Protein AF-C5M1C7-F1 (afdb_monomer)

pLDDT: mean 76.75, std 19.22, range [26.89, 95.06]

Organism: Perkinsus marinus (strain ATCC 50983 / TXsc) (NCBI:txid423536)

Mean predicted aligned error: 10.49 Å

Structure (mmCIF, N/CA/C/O backbone):
data_AF-C5M1C7-F1
#
_entry.id   AF-C5M1C7-F1
#
loop_
_atom_site.group_PDB
_atom_site.id
_atom_site.type_symbol
_atom_site.label_atom_id
_atom_site.label_alt_id
_atom_site.label_comp_id
_atom_site.label_asym_id
_atom_site.label_entity_id
_atom_site.label_seq_id
_atom_site.pdbx_PDB_ins_code
_atom_site.Cartn_x
_atom_site.Cartn_y
_atom_site.Cartn_z
_atom_site.occupancy
_atom_site.B_iso_or_equiv
_atom_site.auth_seq_id
_atom_site.auth_comp_id
_atom_site.auth_asym_id
_atom_site.auth_atom_id
_atom_site.pdbx_PDB_model_num
ATOM 1 N N . MET A 1 1 ? -14.582 4.469 24.680 1.00 71.12 1 MET A N 1
ATOM 2 C CA . MET A 1 1 ? -13.292 4.039 24.080 1.00 71.12 1 MET A CA 1
ATOM 3 C C . MET A 1 1 ? -13.308 4.209 22.564 1.00 71.12 1 MET A C 1
ATOM 5 O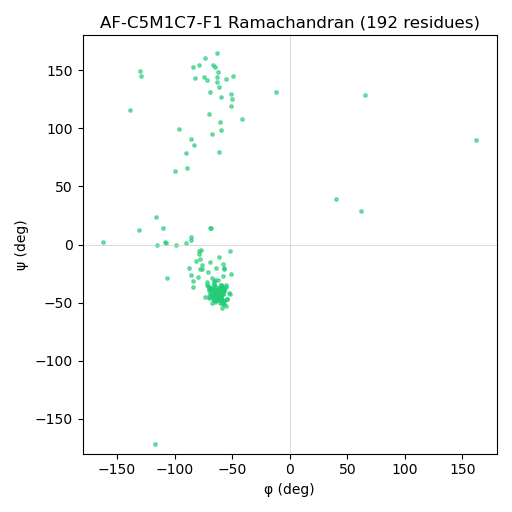 O . MET A 1 1 ? -12.447 4.920 22.057 1.00 71.12 1 MET A O 1
ATOM 9 N N . ALA A 1 2 ? -14.318 3.668 21.869 1.00 75.56 2 ALA A N 1
ATOM 10 C CA . ALA A 1 2 ? -14.505 3.848 20.424 1.00 75.56 2 ALA A CA 1
ATOM 11 C C . ALA A 1 2 ? -14.547 5.310 19.967 1.00 75.56 2 ALA A C 1
ATOM 13 O O . ALA A 1 2 ? -13.825 5.668 19.051 1.00 75.56 2 ALA A O 1
ATOM 14 N N . GLU A 1 3 ? -15.301 6.181 20.642 1.00 82.75 3 GLU A N 1
ATOM 15 C CA . GLU A 1 3 ? -15.385 7.606 20.273 1.00 82.75 3 GLU A CA 1
ATOM 16 C C . GLU A 1 3 ? -14.027 8.317 20.309 1.00 82.75 3 GLU A C 1
ATOM 18 O O . GLU A 1 3 ? -13.679 9.077 19.404 1.00 82.75 3 GLU A O 1
ATOM 23 N N . ARG A 1 4 ? -13.217 8.032 21.337 1.00 86.06 4 ARG A N 1
ATOM 24 C CA . ARG A 1 4 ? -11.858 8.574 21.458 1.00 86.06 4 ARG A CA 1
ATOM 25 C C . ARG A 1 4 ? -10.977 8.082 20.313 1.00 86.06 4 ARG A C 1
ATOM 27 O O . ARG A 1 4 ? -10.188 8.860 19.785 1.00 86.06 4 ARG A O 1
ATOM 34 N N . TYR A 1 5 ? -11.100 6.813 19.936 1.00 87.00 5 TYR A N 1
ATOM 35 C CA . TYR A 1 5 ? -10.338 6.252 18.828 1.00 87.00 5 TYR A CA 1
ATOM 36 C C . TYR A 1 5 ? -10.800 6.806 17.475 1.00 87.00 5 TYR A C 1
ATOM 38 O O . TYR A 1 5 ? -9.968 7.256 16.700 1.00 87.00 5 TYR A O 1
ATOM 46 N N . ALA A 1 6 ? -12.110 6.892 17.237 1.00 87.06 6 ALA A N 1
ATOM 47 C CA . ALA A 1 6 ? -12.691 7.497 16.041 1.00 87.06 6 ALA A CA 1
ATOM 48 C C . ALA A 1 6 ? -12.281 8.972 15.882 1.00 87.06 6 ALA A C 1
ATOM 50 O O . ALA A 1 6 ? -11.971 9.419 14.780 1.00 87.06 6 ALA A O 1
ATOM 51 N N . SER A 1 7 ? -12.219 9.727 16.984 1.00 89.00 7 SER A N 1
ATOM 52 C CA . SER A 1 7 ? -11.709 11.103 16.985 1.00 89.00 7 SER A CA 1
ATOM 53 C C . SER A 1 7 ? -10.226 11.166 16.601 1.00 89.00 7 SER A C 1
ATOM 55 O O . SER A 1 7 ? -9.848 11.938 15.718 1.00 89.00 7 SER A O 1
ATOM 57 N N . ARG A 1 8 ? -9.384 10.298 17.187 1.00 93.06 8 ARG A N 1
ATOM 58 C CA . ARG A 1 8 ? -7.963 10.204 16.810 1.00 93.06 8 ARG A CA 1
ATOM 59 C C . ARG A 1 8 ? -7.792 9.792 15.348 1.00 93.06 8 ARG A C 1
ATOM 61 O O . ARG A 1 8 ? -6.971 10.390 14.669 1.00 93.06 8 ARG A O 1
ATOM 68 N N . TRP A 1 9 ? -8.567 8.824 14.864 1.00 91.44 9 TRP A N 1
ATOM 69 C CA . TRP A 1 9 ? -8.537 8.369 13.474 1.00 91.44 9 TRP A CA 1
ATOM 70 C C . TRP A 1 9 ? -8.849 9.515 12.511 1.00 91.44 9 TRP A C 1
ATOM 72 O O . TRP A 1 9 ? -8.084 9.785 11.592 1.00 91.44 9 TRP A O 1
ATOM 82 N N . LYS A 1 10 ? -9.916 10.279 12.767 1.00 89.38 10 LYS A N 1
ATOM 83 C CA . LYS A 1 10 ? -10.264 11.444 11.940 1.00 89.38 10 LYS A CA 1
ATOM 84 C C . LYS A 1 10 ? -9.150 12.492 11.888 1.00 89.38 10 LYS A C 1
ATOM 86 O O . LYS A 1 10 ? -8.965 13.108 10.844 1.00 89.38 10 LYS A O 1
ATOM 91 N N . ALA A 1 11 ? -8.428 12.686 12.992 1.00 90.44 11 ALA A N 1
ATOM 92 C CA . ALA A 1 11 ? -7.367 13.684 13.098 1.00 90.44 11 ALA A CA 1
ATOM 93 C C . ALA A 1 11 ? -6.002 13.215 12.564 1.00 90.44 11 ALA A C 1
ATOM 95 O O . ALA A 1 11 ? -5.218 14.040 12.109 1.00 90.44 11 ALA A O 1
ATOM 96 N N . LEU A 1 12 ? -5.698 11.919 12.668 1.00 92.06 12 LEU A N 1
ATOM 97 C CA . LEU A 1 12 ? -4.344 11.371 12.511 1.00 92.06 12 LEU A CA 1
ATOM 98 C C . LEU A 1 12 ? -4.277 10.176 11.554 1.00 92.06 12 LEU A C 1
ATOM 100 O O . LEU A 1 12 ? -3.269 9.465 11.546 1.00 92.06 12 LEU A O 1
ATOM 104 N N . LYS A 1 13 ? -5.336 9.912 10.779 1.00 91.50 13 LYS A N 1
ATOM 105 C CA . LYS A 1 13 ? -5.275 8.903 9.720 1.00 91.50 13 LYS A CA 1
ATOM 106 C C . LYS A 1 13 ? -4.108 9.220 8.775 1.00 91.50 13 LYS A C 1
ATOM 108 O O . LYS A 1 13 ? -3.883 10.398 8.483 1.00 91.50 13 LYS A O 1
ATOM 113 N N . PRO A 1 14 ? -3.395 8.205 8.271 1.00 91.75 14 PRO A N 1
ATOM 114 C CA . PRO A 1 14 ? -2.309 8.428 7.329 1.00 91.75 14 PRO A CA 1
ATOM 115 C C . PRO A 1 14 ? -2.821 9.138 6.073 1.00 91.75 14 PRO A C 1
ATOM 117 O O . PRO A 1 14 ? -3.789 8.694 5.449 1.00 91.75 14 PRO A O 1
ATOM 120 N N . MET A 1 15 ? -2.181 10.250 5.713 1.00 91.06 15 MET A N 1
ATOM 121 C CA . MET A 1 15 ? -2.474 11.008 4.499 1.00 91.06 15 MET A CA 1
ATOM 122 C C . MET A 1 15 ? -1.183 11.257 3.730 1.00 91.06 15 MET A C 1
ATOM 124 O O . MET A 1 15 ? -0.127 11.457 4.325 1.00 91.06 15 MET A O 1
ATOM 128 N N . VAL A 1 16 ? -1.300 11.243 2.409 1.00 92.94 16 VAL A N 1
ATOM 129 C CA . VAL A 1 16 ? -0.218 11.528 1.463 1.00 92.94 16 VAL A CA 1
ATOM 130 C C . VAL A 1 16 ? -0.724 12.548 0.451 1.00 92.94 16 VAL A C 1
ATOM 132 O O . VAL A 1 16 ? -1.926 12.610 0.175 1.00 92.94 16 VAL A O 1
ATOM 135 N N . ALA A 1 17 ? 0.169 13.376 -0.065 1.00 92.56 17 ALA A N 1
ATOM 136 C CA . ALA A 1 17 ? -0.119 14.251 -1.182 1.00 92.56 17 ALA A CA 1
ATOM 137 C C . ALA A 1 17 ? -0.055 13.454 -2.492 1.00 92.56 17 ALA A C 1
ATOM 139 O O . ALA A 1 17 ? 0.625 12.434 -2.601 1.00 92.56 17 ALA A O 1
ATOM 140 N N . VAL A 1 18 ? -0.776 13.920 -3.508 1.00 89.50 18 VAL A N 1
ATOM 141 C CA . VAL A 1 18 ? -0.764 13.297 -4.843 1.00 89.50 18 VAL A CA 1
ATOM 142 C C . VAL A 1 18 ? 0.585 13.549 -5.534 1.00 89.50 18 VAL A C 1
ATOM 144 O O . VAL A 1 18 ? 1.029 12.809 -6.407 1.00 89.50 18 VAL A O 1
ATOM 147 N N . GLU A 1 19 ? 1.264 14.606 -5.118 1.00 88.56 19 GLU A N 1
ATOM 148 C CA . GLU A 1 19 ? 2.552 15.075 -5.596 1.00 88.56 19 GLU A CA 1
ATOM 149 C C . GLU A 1 19 ? 3.726 14.316 -4.973 1.00 88.56 19 GLU A C 1
ATOM 151 O O . GLU A 1 19 ? 4.833 14.414 -5.495 1.00 88.56 19 GLU A O 1
ATOM 156 N N . ASP A 1 20 ? 3.487 13.558 -3.900 1.00 89.06 20 ASP A N 1
ATOM 157 C CA . ASP A 1 20 ? 4.525 12.810 -3.201 1.00 89.06 20 ASP A CA 1
ATOM 158 C C . ASP A 1 20 ? 5.162 11.747 -4.104 1.00 89.06 20 ASP A C 1
ATOM 160 O O . ASP A 1 20 ? 4.505 11.149 -4.959 1.00 89.06 20 ASP A O 1
ATOM 164 N N . SER A 1 21 ? 6.447 11.460 -3.882 1.00 87.69 21 SER A N 1
ATOM 165 C CA . SER A 1 21 ? 7.056 10.266 -4.467 1.00 87.69 21 SER A CA 1
ATOM 166 C C . SER A 1 21 ? 6.456 9.026 -3.791 1.00 87.69 21 SER A C 1
ATOM 168 O O . SER A 1 21 ? 6.474 8.949 -2.559 1.00 87.69 21 SER A O 1
ATOM 170 N N . PRO A 1 22 ? 6.004 8.003 -4.544 1.00 86.19 22 PRO A N 1
ATOM 171 C CA . PRO A 1 22 ? 5.529 6.740 -3.973 1.00 86.19 22 PRO A CA 1
ATOM 172 C C . PRO A 1 22 ? 6.562 6.035 -3.084 1.00 86.19 22 PRO A C 1
ATOM 174 O O . PRO A 1 22 ? 6.202 5.172 -2.286 1.00 86.19 22 PRO A O 1
ATOM 177 N N . PHE A 1 23 ? 7.841 6.381 -3.240 1.00 86.19 23 PHE A N 1
ATOM 178 C CA . PHE A 1 23 ? 8.968 5.831 -2.493 1.00 86.19 23 PHE A CA 1
ATOM 179 C C . PHE A 1 23 ? 9.563 6.825 -1.492 1.00 86.19 23 PHE A C 1
ATOM 181 O O . PHE A 1 23 ? 10.523 6.486 -0.806 1.00 86.19 23 PHE A O 1
ATOM 188 N N . GLY A 1 24 ? 8.985 8.024 -1.386 1.00 87.50 24 GLY A N 1
ATOM 189 C CA . GLY A 1 24 ? 9.420 9.056 -0.456 1.00 87.50 24 GLY A CA 1
ATOM 190 C C . GLY A 1 24 ? 9.241 8.649 1.006 1.00 87.50 24 GLY A C 1
ATOM 191 O O . GLY A 1 24 ? 8.351 7.870 1.366 1.00 87.50 24 GLY A O 1
ATOM 192 N N . GLU A 1 25 ? 10.081 9.216 1.873 1.00 89.19 25 GLU A N 1
ATOM 193 C CA . GLU A 1 25 ? 10.085 8.929 3.314 1.00 89.19 25 GLU A CA 1
ATOM 194 C C . GLU A 1 25 ? 8.719 9.167 3.971 1.00 89.19 25 GLU A C 1
ATOM 196 O O . GLU A 1 25 ? 8.306 8.413 4.850 1.00 89.19 25 GLU A O 1
ATOM 201 N N . ASN A 1 26 ? 7.988 10.188 3.526 1.00 91.19 26 ASN A N 1
ATOM 202 C CA . ASN A 1 26 ? 6.646 10.515 3.996 1.00 91.19 26 ASN A CA 1
ATOM 203 C C . ASN A 1 26 ? 5.618 9.425 3.670 1.00 91.19 26 ASN A C 1
ATOM 205 O O . ASN A 1 26 ? 4.812 9.073 4.532 1.00 91.19 26 ASN A O 1
ATOM 209 N N . VAL A 1 27 ? 5.666 8.855 2.465 1.00 91.94 27 VAL A N 1
ATOM 210 C CA . VAL A 1 27 ? 4.769 7.766 2.061 1.00 91.94 27 VAL A CA 1
ATOM 211 C C . VAL A 1 27 ? 5.097 6.488 2.830 1.00 91.94 27 VAL A C 1
ATOM 213 O O . VAL A 1 27 ? 4.192 5.829 3.338 1.00 91.94 27 VAL A O 1
ATOM 216 N N . VAL A 1 28 ? 6.386 6.177 3.001 1.00 91.19 28 VAL A N 1
ATOM 217 C CA . VAL A 1 28 ? 6.839 5.029 3.806 1.00 91.19 28 VAL A CA 1
ATOM 218 C C . VAL A 1 28 ? 6.438 5.186 5.278 1.00 91.19 28 VAL A C 1
ATOM 220 O O . VAL A 1 28 ? 5.982 4.230 5.908 1.00 91.19 28 VAL A O 1
ATOM 223 N N . ALA A 1 29 ? 6.566 6.392 5.836 1.00 93.88 29 ALA 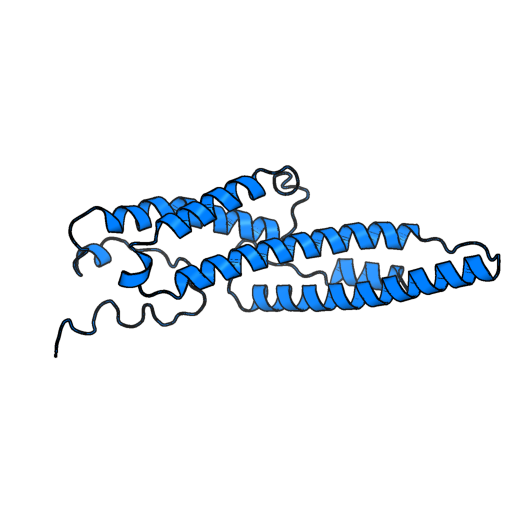A N 1
ATOM 224 C CA . ALA A 1 29 ? 6.136 6.684 7.200 1.00 93.88 29 ALA A CA 1
ATOM 225 C C . ALA A 1 29 ? 4.615 6.538 7.363 1.00 93.88 29 ALA A C 1
ATOM 227 O O . ALA A 1 29 ? 4.162 5.950 8.345 1.00 93.88 29 ALA A O 1
ATOM 228 N N . ALA A 1 30 ? 3.834 7.019 6.394 1.00 95.06 30 ALA A N 1
ATOM 229 C CA . ALA A 1 30 ? 2.381 6.884 6.384 1.00 95.06 30 ALA A CA 1
ATOM 230 C C . ALA A 1 30 ? 1.931 5.415 6.255 1.00 95.06 30 ALA A C 1
ATOM 232 O O . ALA A 1 30 ? 1.011 4.998 6.960 1.00 95.06 30 ALA A O 1
ATOM 233 N N . GLU A 1 31 ? 2.613 4.604 5.440 1.00 93.44 31 GLU A N 1
ATOM 234 C CA . GLU A 1 31 ? 2.363 3.160 5.336 1.00 93.44 31 GLU A CA 1
ATOM 235 C C . GLU A 1 31 ? 2.621 2.453 6.673 1.00 93.44 31 GLU A C 1
ATOM 237 O O . GLU A 1 31 ? 1.783 1.687 7.155 1.00 93.44 31 GLU A O 1
ATOM 242 N N . LYS A 1 32 ? 3.747 2.764 7.329 1.00 93.75 32 LYS A N 1
ATOM 243 C CA . LYS A 1 32 ? 4.056 2.227 8.660 1.00 93.75 32 LYS A CA 1
ATOM 244 C C . LYS A 1 32 ? 2.992 2.626 9.685 1.00 93.75 32 LYS A C 1
ATOM 246 O O . LYS A 1 32 ? 2.518 1.778 10.439 1.00 93.75 32 LYS A O 1
ATOM 251 N N . GLN A 1 33 ? 2.597 3.898 9.690 1.00 94.12 33 GLN A N 1
ATOM 252 C CA . GLN A 1 33 ? 1.548 4.402 10.571 1.00 94.12 33 GLN A CA 1
ATOM 253 C C . GLN A 1 33 ? 0.217 3.676 10.322 1.00 94.12 33 GLN A C 1
ATOM 255 O O . GLN A 1 33 ? -0.510 3.383 11.268 1.00 94.12 33 GLN A O 1
ATOM 260 N N . MET A 1 34 ? -0.104 3.342 9.068 1.00 94.38 34 MET A N 1
ATOM 261 C CA . MET A 1 34 ? -1.299 2.560 8.746 1.00 94.38 34 MET A CA 1
ATOM 262 C C . MET A 1 34 ? -1.260 1.160 9.374 1.00 94.38 34 MET A C 1
ATOM 264 O O . MET A 1 34 ? -2.275 0.705 9.901 1.00 94.38 34 MET A O 1
ATOM 268 N N . GLY A 1 35 ? -0.097 0.504 9.377 1.00 91.62 35 GLY A N 1
ATOM 269 C CA . GLY A 1 35 ? 0.088 -0.779 10.060 1.00 91.62 35 GLY A CA 1
ATOM 270 C C . GLY A 1 35 ? -0.129 -0.685 11.575 1.00 91.62 35 GLY A C 1
ATOM 271 O O . GLY A 1 35 ? -0.762 -1.555 12.169 1.00 91.62 35 GLY A O 1
ATOM 272 N N . GLU A 1 36 ? 0.325 0.402 12.205 1.00 93.00 36 GLU A N 1
ATOM 273 C CA . GLU A 1 36 ? 0.062 0.676 13.627 1.00 93.00 36 GLU A CA 1
ATOM 274 C C . GLU A 1 36 ? -1.444 0.854 13.892 1.00 93.00 36 GLU A C 1
ATOM 276 O O . GLU A 1 36 ? -1.991 0.227 14.798 1.00 93.00 36 GLU A O 1
ATOM 281 N N . TRP A 1 37 ? -2.147 1.617 13.047 1.00 92.56 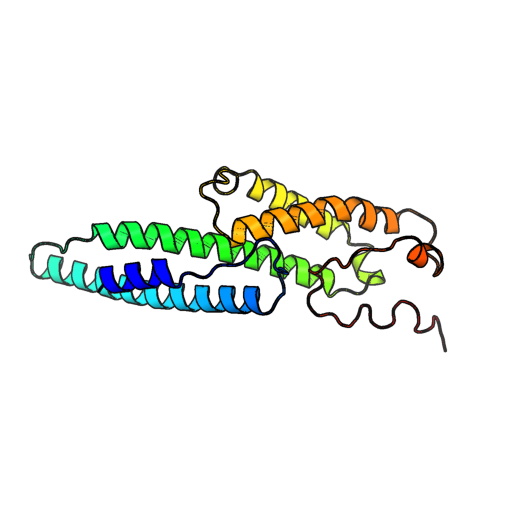37 TRP A N 1
ATOM 282 C CA . TRP A 1 37 ? -3.604 1.775 13.128 1.00 92.56 37 TRP A CA 1
ATOM 283 C C . TRP A 1 37 ? -4.358 0.449 12.983 1.00 92.56 37 TRP A C 1
ATOM 285 O O . TRP A 1 37 ? -5.318 0.205 13.713 1.00 92.56 37 TRP A O 1
ATOM 295 N N . GLN A 1 38 ? -3.930 -0.419 12.066 1.00 90.50 38 GLN A N 1
ATOM 296 C CA . GLN A 1 38 ? -4.537 -1.735 11.873 1.00 90.50 38 GLN A CA 1
ATOM 297 C C . GLN A 1 38 ? -4.391 -2.618 13.121 1.00 90.50 38 GLN A C 1
ATOM 299 O O . GLN A 1 38 ? -5.362 -3.259 13.528 1.00 90.50 38 GLN A O 1
ATOM 304 N N . ASN A 1 39 ? -3.212 -2.614 13.748 1.00 91.31 39 ASN A N 1
ATOM 305 C CA . ASN A 1 39 ? -2.954 -3.366 14.977 1.00 91.31 39 ASN A CA 1
ATOM 306 C C . ASN A 1 39 ? -3.793 -2.838 16.147 1.00 91.31 39 ASN A C 1
ATOM 308 O O . ASN A 1 39 ? -4.509 -3.613 16.782 1.00 91.31 39 ASN A O 1
ATOM 312 N N . ASP A 1 40 ? -3.789 -1.520 16.372 1.00 89.88 40 ASP A N 1
ATOM 313 C CA . ASP A 1 40 ? -4.595 -0.890 17.422 1.00 89.88 40 ASP A CA 1
ATOM 314 C C . ASP A 1 40 ? -6.093 -1.215 17.253 1.00 89.88 40 ASP A C 1
ATOM 316 O O . ASP A 1 40 ? -6.813 -1.460 18.225 1.00 89.88 40 ASP A O 1
ATOM 320 N N . PHE A 1 41 ? -6.591 -1.215 16.011 1.00 88.19 41 PHE A N 1
ATOM 321 C CA . PHE A 1 41 ? -7.995 -1.514 15.744 1.00 88.19 41 PHE A CA 1
ATOM 322 C C . PHE A 1 41 ? -8.330 -2.990 15.991 1.00 88.19 41 PHE A C 1
ATOM 324 O O . PHE A 1 41 ? -9.406 -3.295 16.509 1.00 88.19 41 PHE A O 1
ATOM 331 N N . ALA A 1 42 ? -7.412 -3.907 15.675 1.00 89.25 42 ALA A N 1
ATOM 332 C CA . ALA A 1 42 ? -7.578 -5.331 15.954 1.00 89.25 42 ALA A CA 1
ATOM 333 C C . ALA A 1 42 ? -7.694 -5.615 17.463 1.00 89.25 42 ALA A C 1
ATOM 335 O O . ALA A 1 42 ? -8.514 -6.442 17.876 1.00 89.25 42 ALA A O 1
ATOM 336 N N . GLU A 1 43 ? -6.947 -4.891 18.301 1.00 89.38 43 GLU A N 1
ATOM 337 C CA . GLU A 1 43 ? -7.074 -4.974 19.761 1.00 89.38 43 GLU A CA 1
ATOM 338 C C . GLU A 1 43 ? -8.442 -4.473 20.245 1.00 89.38 43 GLU A C 1
ATOM 340 O O . GLU A 1 43 ? -9.117 -5.148 21.027 1.00 89.38 43 GLU A O 1
ATOM 345 N N . ILE A 1 44 ? -8.897 -3.320 19.736 1.00 86.31 44 ILE A N 1
ATOM 346 C CA . ILE A 1 44 ? -10.215 -2.755 20.070 1.00 86.31 44 ILE A CA 1
ATOM 347 C C . ILE A 1 44 ? -11.339 -3.710 19.665 1.00 86.31 44 ILE A C 1
ATOM 349 O O . ILE A 1 44 ? -12.302 -3.875 20.416 1.00 86.31 44 ILE A O 1
ATOM 353 N N . ARG A 1 45 ? -11.211 -4.350 18.501 1.00 85.44 45 ARG A N 1
ATOM 354 C CA . ARG A 1 45 ? -12.161 -5.353 18.020 1.00 85.44 45 ARG A CA 1
ATOM 355 C C . ARG A 1 45 ? -12.190 -6.573 18.930 1.00 85.44 45 ARG A C 1
ATOM 357 O O . ARG A 1 45 ? -13.263 -6.971 19.361 1.00 85.44 45 ARG A O 1
ATOM 364 N N . THR A 1 46 ? -11.025 -7.109 19.286 1.00 88.56 46 THR A N 1
ATOM 365 C CA . THR A 1 46 ? -10.918 -8.265 20.191 1.00 88.56 46 THR A CA 1
ATOM 366 C C . THR A 1 46 ? -11.578 -7.970 21.540 1.00 88.56 46 THR A C 1
ATOM 368 O O . THR A 1 46 ? -12.324 -8.793 22.071 1.00 88.56 46 THR A O 1
ATOM 371 N N . PHE A 1 47 ? -11.364 -6.765 22.077 1.00 85.75 47 PHE A N 1
ATOM 372 C CA . PHE A 1 47 ? -12.027 -6.313 23.299 1.00 85.75 47 PHE A CA 1
ATOM 373 C C . PHE A 1 47 ? -13.549 -6.195 23.130 1.00 85.75 47 PHE A C 1
ATOM 375 O O . PHE A 1 47 ? -14.295 -6.647 23.996 1.00 85.75 47 PHE A O 1
ATOM 382 N N . ALA A 1 48 ? -14.019 -5.617 22.021 1.00 84.06 48 ALA A N 1
ATOM 383 C CA . ALA A 1 48 ? -15.446 -5.485 21.733 1.00 84.06 48 ALA A CA 1
ATOM 384 C C . ALA A 1 48 ? -16.136 -6.849 21.566 1.00 84.06 48 ALA A C 1
ATOM 386 O O . ALA A 1 48 ? -17.240 -7.036 22.073 1.00 84.06 48 ALA A O 1
ATOM 387 N N . ASP A 1 49 ? -15.479 -7.805 20.909 1.00 86.75 49 ASP A N 1
ATOM 388 C CA . ASP A 1 49 ? -15.988 -9.166 20.725 1.00 86.75 49 ASP A CA 1
ATOM 389 C C . ASP A 1 49 ? -16.034 -9.927 22.056 1.00 86.75 49 ASP A C 1
ATOM 391 O O . ASP A 1 49 ? -17.029 -10.585 22.349 1.00 86.75 49 ASP A O 1
ATOM 395 N N . THR A 1 50 ? -15.014 -9.768 22.906 1.00 88.12 50 THR A N 1
ATOM 396 C CA . THR A 1 50 ? -15.010 -10.340 24.265 1.00 88.12 50 THR A CA 1
ATOM 397 C C . THR A 1 50 ? -16.158 -9.775 25.101 1.00 88.12 50 THR A C 1
ATOM 399 O O . THR A 1 50 ? -16.926 -10.533 25.680 1.00 88.12 50 THR A O 1
ATOM 402 N N . LEU A 1 51 ? -16.338 -8.450 25.095 1.00 85.38 51 LEU A N 1
ATOM 403 C CA . LEU A 1 51 ? -17.430 -7.798 25.819 1.00 85.38 51 LEU A CA 1
ATOM 404 C C . LEU A 1 51 ? -18.807 -8.261 25.322 1.00 85.38 51 LEU A C 1
ATOM 406 O O . LEU A 1 51 ? -19.725 -8.425 26.121 1.00 85.38 51 LEU A O 1
ATOM 410 N N . ARG A 1 52 ? -18.957 -8.473 24.007 1.00 85.31 52 ARG A N 1
ATOM 411 C CA . ARG A 1 52 ? -20.196 -8.993 23.420 1.00 85.31 52 ARG A CA 1
ATOM 412 C C . ARG A 1 52 ? -20.488 -10.403 23.930 1.00 85.31 52 ARG A C 1
ATOM 414 O O . ARG A 1 52 ? -21.600 -10.647 24.386 1.00 85.31 52 ARG A O 1
ATOM 421 N N . ASN A 1 53 ? -19.485 -11.280 23.906 1.00 87.88 53 ASN A N 1
ATOM 422 C CA . ASN A 1 53 ? -19.610 -12.650 24.397 1.00 87.88 53 ASN A CA 1
ATOM 423 C C . ASN A 1 53 ? -19.958 -12.679 25.891 1.00 87.88 53 ASN A C 1
ATOM 425 O O . ASN A 1 53 ? -20.889 -13.378 26.277 1.00 87.88 53 ASN A O 1
ATOM 429 N N . ASP A 1 54 ? -19.294 -11.864 26.716 1.00 89.50 54 ASP A N 1
ATOM 430 C CA . ASP A 1 54 ? -19.598 -11.764 28.147 1.00 89.50 54 ASP A CA 1
ATOM 431 C C . ASP A 1 54 ? -21.052 -11.305 28.365 1.00 89.50 54 ASP A C 1
ATOM 433 O O . ASP A 1 54 ? -21.797 -11.897 29.146 1.00 89.50 54 ASP A O 1
ATOM 437 N N . CYS A 1 55 ? -21.505 -10.270 27.647 1.00 88.19 55 CYS A N 1
ATOM 438 C CA . CYS A 1 55 ? -22.891 -9.813 27.740 1.00 88.19 55 CYS A CA 1
ATOM 439 C C . CYS A 1 55 ? -23.892 -10.917 27.365 1.00 88.19 55 CYS A C 1
ATOM 441 O O . CYS A 1 55 ? -24.905 -11.063 28.048 1.00 88.19 55 CYS A O 1
ATOM 443 N N . GLU A 1 56 ? -23.607 -11.706 26.327 1.00 89.31 56 GLU A N 1
ATOM 444 C CA . GLU A 1 56 ? -24.437 -12.845 25.925 1.00 89.31 56 GLU A CA 1
ATOM 445 C C . GLU A 1 56 ? -24.446 -13.959 26.985 1.00 89.31 56 GLU A C 1
ATOM 447 O O . GLU A 1 56 ? -25.521 -14.449 27.337 1.00 89.31 56 GLU A O 1
ATOM 452 N N . GLU A 1 57 ? -23.289 -14.312 27.554 1.00 92.50 57 GLU A N 1
ATOM 453 C CA . GLU A 1 57 ? -23.168 -15.331 28.607 1.00 92.50 57 GLU A CA 1
ATOM 454 C C . GLU A 1 57 ? -23.923 -14.949 29.888 1.00 92.50 57 GLU A C 1
ATOM 456 O O . GLU A 1 57 ? -24.565 -15.795 30.517 1.00 92.50 57 GLU A O 1
ATOM 461 N N . PHE A 1 58 ? -23.889 -13.669 30.265 1.00 92.69 58 PHE A N 1
ATOM 462 C CA . PHE A 1 58 ? -24.556 -13.160 31.465 1.00 92.69 58 PHE A CA 1
ATOM 463 C C . PHE A 1 58 ? -25.998 -12.683 31.220 1.00 92.69 58 PHE A C 1
ATOM 465 O O . PHE A 1 58 ? -26.653 -12.221 32.158 1.00 92.69 58 PHE A O 1
ATOM 472 N N . GLY A 1 59 ? -26.514 -12.788 29.987 1.00 89.44 59 GLY A N 1
ATOM 473 C CA . GLY A 1 59 ? -27.857 -12.321 29.622 1.00 89.44 59 GLY A CA 1
ATOM 474 C C . GLY A 1 59 ? -28.050 -10.809 29.799 1.00 89.44 59 GLY A C 1
ATOM 475 O O . GLY A 1 59 ? -29.155 -10.348 30.095 1.00 89.44 59 GLY A O 1
ATOM 476 N N . LEU A 1 60 ? -26.969 -10.040 29.672 1.00 88.69 60 LEU A N 1
ATOM 477 C CA . LEU A 1 60 ? -26.957 -8.585 29.772 1.00 88.69 60 LEU A CA 1
ATOM 478 C C . LEU A 1 60 ? -27.331 -7.948 28.424 1.00 88.69 60 LEU A C 1
ATOM 480 O O . LEU A 1 60 ? -27.082 -8.529 27.367 1.00 88.69 60 LEU A O 1
ATOM 484 N N . PRO A 1 61 ? -27.912 -6.734 28.425 1.00 81.94 61 PRO A N 1
ATOM 485 C CA . PRO A 1 61 ? -28.165 -6.007 27.188 1.00 81.94 61 PRO A CA 1
ATOM 486 C C . PRO A 1 61 ? -26.852 -5.716 26.451 1.00 81.94 61 PRO A C 1
ATOM 488 O O . PRO A 1 61 ? -25.874 -5.276 27.059 1.00 81.94 61 PRO A O 1
ATOM 491 N N . LEU A 1 62 ? -26.853 -5.942 25.135 1.00 79.56 62 LEU A N 1
ATOM 492 C CA . LEU A 1 62 ? -25.698 -5.685 24.281 1.00 79.56 62 LEU A CA 1
ATOM 493 C C . LEU A 1 62 ? -25.346 -4.188 24.262 1.00 79.56 62 LEU A C 1
ATOM 495 O O . LEU A 1 62 ? -26.250 -3.349 24.187 1.00 79.56 62 LEU A O 1
ATOM 499 N N . PRO A 1 63 ? -24.049 -3.835 24.297 1.00 75.25 63 PRO A N 1
ATOM 500 C CA . PRO A 1 63 ?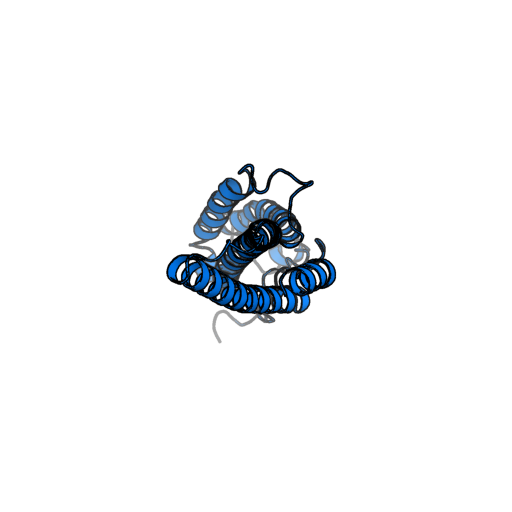 -23.621 -2.450 24.164 1.00 75.25 63 PRO A CA 1
ATOM 501 C C . PRO A 1 63 ? -23.929 -1.902 22.762 1.00 75.25 63 PRO A C 1
ATOM 503 O O . PRO A 1 63 ? -23.998 -2.640 21.779 1.00 75.25 63 PRO A O 1
ATOM 506 N N . GLU A 1 64 ? -24.085 -0.583 22.663 1.00 70.31 64 GLU A N 1
ATOM 507 C CA . GLU A 1 64 ? -24.316 0.115 21.397 1.00 70.31 64 GLU A CA 1
ATOM 508 C C . GLU A 1 64 ? -23.036 0.086 20.536 1.00 70.31 64 GLU A C 1
ATOM 510 O O . GLU A 1 64 ? -22.008 0.662 20.901 1.00 70.31 64 GLU A O 1
ATOM 515 N N . VAL A 1 65 ? -23.077 -0.637 19.408 1.00 70.44 65 VAL A N 1
ATOM 516 C CA . VAL A 1 65 ? -21.898 -0.935 18.564 1.00 70.44 65 VAL A CA 1
ATOM 517 C C . VAL A 1 65 ? -21.850 -0.176 17.235 1.00 70.44 65 VAL A C 1
ATOM 519 O O . VAL A 1 65 ? -20.888 -0.319 16.488 1.00 70.44 65 VAL A O 1
ATOM 522 N N . GLU A 1 66 ? -22.815 0.694 16.938 1.00 78.00 66 GLU A N 1
ATOM 523 C CA . GLU A 1 66 ? -22.914 1.357 15.625 1.00 78.00 66 GLU A CA 1
ATOM 524 C C . GLU A 1 66 ? -21.664 2.194 15.271 1.00 78.00 66 GLU A C 1
ATOM 526 O O . GLU A 1 66 ? -21.206 2.224 14.124 1.00 78.00 66 GLU A O 1
ATOM 531 N N . ILE A 1 67 ? -21.040 2.811 16.281 1.00 80.31 67 ILE A N 1
ATOM 532 C CA . ILE A 1 67 ? -19.774 3.546 16.133 1.00 80.31 67 ILE A CA 1
ATOM 533 C C . ILE A 1 67 ? -18.629 2.605 15.730 1.00 80.31 67 ILE A C 1
ATOM 535 O O . ILE A 1 67 ? -17.770 2.997 14.939 1.00 80.31 67 ILE A O 1
ATOM 539 N N . TYR A 1 68 ? -18.614 1.371 16.242 1.00 81.50 68 TYR A N 1
ATOM 540 C CA . TYR A 1 68 ? -17.607 0.370 15.893 1.00 81.50 68 TYR A CA 1
ATOM 541 C C . TYR A 1 68 ? -17.775 -0.093 14.447 1.00 81.50 68 TYR A C 1
ATOM 543 O O . TYR A 1 68 ? -16.794 -0.091 13.711 1.00 81.50 68 TYR A O 1
ATOM 551 N N . ASP A 1 69 ? -19.002 -0.375 14.007 1.00 83.12 69 ASP A N 1
ATOM 552 C CA . ASP A 1 69 ? -19.275 -0.827 12.636 1.00 83.12 69 ASP A CA 1
ATOM 553 C C . ASP A 1 69 ? -18.959 0.257 11.592 1.00 83.12 69 ASP A C 1
ATOM 555 O O . ASP A 1 69 ? -18.536 -0.024 10.465 1.00 83.12 69 ASP A O 1
ATOM 559 N N . SER A 1 70 ? -19.188 1.530 11.930 1.00 86.00 70 SER A N 1
ATOM 560 C CA . SER A 1 70 ? -18.781 2.653 11.076 1.00 86.00 70 SER A CA 1
ATOM 561 C C . SER A 1 70 ? -17.260 2.769 10.994 1.00 86.00 70 SER A C 1
ATOM 563 O O . SER A 1 70 ? -16.707 2.929 9.906 1.00 86.00 70 SER A O 1
ATOM 565 N N . LEU A 1 71 ? -16.585 2.689 12.140 1.00 87.56 71 LEU A N 1
ATOM 566 C CA . LEU A 1 71 ? -15.135 2.813 12.237 1.00 87.56 71 LEU A CA 1
ATOM 567 C C . LEU A 1 71 ? -14.414 1.638 11.558 1.00 87.56 71 LEU A C 1
ATOM 569 O O . LEU A 1 71 ? -13.433 1.858 10.853 1.00 87.56 71 LEU A O 1
ATOM 573 N N . GLU A 1 72 ? -14.936 0.417 11.703 1.00 87.50 72 GLU A N 1
ATOM 574 C CA . GLU A 1 72 ? -14.444 -0.781 11.018 1.00 87.50 72 GLU A CA 1
ATOM 575 C C . GLU A 1 72 ? -14.470 -0.579 9.509 1.00 87.50 72 GLU A C 1
ATOM 577 O O . GLU A 1 72 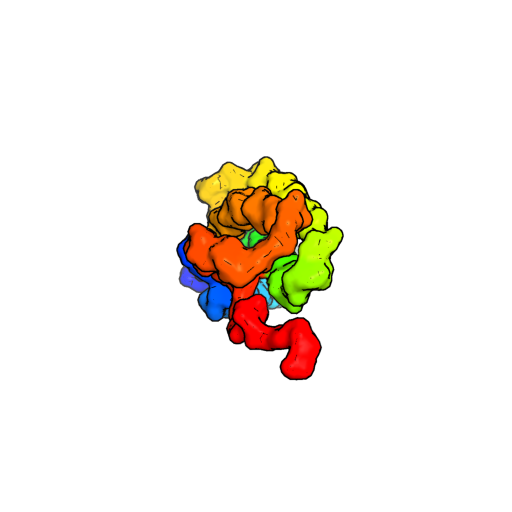? -13.450 -0.739 8.846 1.00 87.50 72 GLU A O 1
ATOM 582 N N . ARG A 1 73 ? -15.607 -0.142 8.958 1.00 87.44 73 ARG A N 1
ATOM 583 C CA . ARG A 1 73 ? -15.734 0.100 7.516 1.00 87.44 73 ARG A CA 1
ATOM 584 C C . ARG A 1 73 ? -14.727 1.130 7.004 1.00 87.44 73 ARG A C 1
ATOM 586 O O . ARG A 1 73 ? -14.154 0.931 5.933 1.00 87.44 73 ARG A O 1
ATOM 593 N N . GLU A 1 74 ? -14.504 2.216 7.743 1.00 88.31 74 GLU A N 1
ATOM 594 C CA . GLU A 1 74 ? -13.525 3.240 7.361 1.00 88.3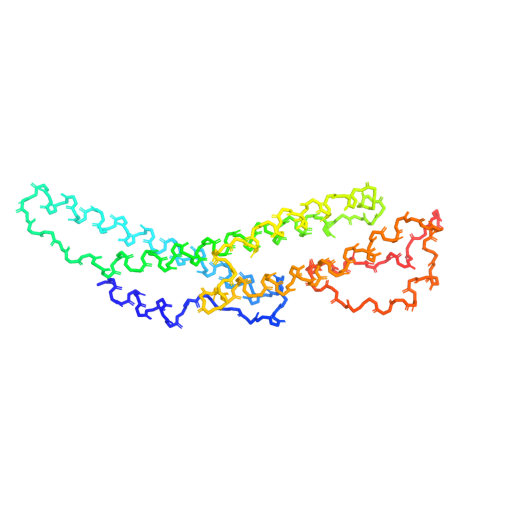1 74 GLU A CA 1
ATOM 595 C C . GLU A 1 74 ? -12.087 2.712 7.387 1.00 88.31 74 GLU A C 1
ATOM 597 O O . GLU A 1 74 ? -11.341 2.911 6.425 1.00 88.31 74 GLU A O 1
ATOM 602 N N . ILE A 1 75 ? -11.700 2.022 8.462 1.00 89.50 75 ILE A N 1
ATOM 603 C CA . ILE A 1 75 ? -10.338 1.509 8.634 1.00 89.50 75 ILE A CA 1
ATOM 604 C C . ILE A 1 75 ? -10.071 0.375 7.657 1.00 89.50 75 ILE A C 1
ATOM 606 O O . ILE A 1 75 ? -9.054 0.410 6.976 1.00 89.50 75 ILE A O 1
ATOM 610 N N . SER A 1 76 ? -10.988 -0.581 7.504 1.00 88.88 76 SER A N 1
ATOM 611 C CA . SER A 1 76 ? -10.848 -1.670 6.533 1.00 88.88 76 SER A CA 1
ATOM 612 C C . SER A 1 76 ? -10.690 -1.146 5.110 1.00 88.88 76 SER A C 1
ATOM 614 O O . SER A 1 76 ? -9.889 -1.676 4.343 1.00 88.88 76 SER A O 1
ATOM 616 N N . LYS A 1 77 ? -11.396 -0.065 4.754 1.00 88.50 77 LYS A N 1
ATOM 617 C CA . LYS A 1 77 ? -11.201 0.589 3.459 1.00 88.50 77 LYS A CA 1
ATOM 618 C C . LYS A 1 77 ? -9.800 1.193 3.328 1.00 88.50 77 LYS A C 1
ATOM 620 O O . LYS A 1 77 ? -9.160 1.024 2.290 1.00 88.50 77 LYS A O 1
ATOM 625 N N . ALA A 1 78 ? -9.330 1.902 4.353 1.00 90.56 78 ALA A N 1
ATOM 626 C CA . ALA A 1 78 ? -7.996 2.496 4.350 1.00 90.56 78 ALA A CA 1
ATOM 627 C C . ALA A 1 78 ? -6.896 1.423 4.284 1.00 90.56 78 ALA A C 1
ATOM 629 O O . ALA A 1 78 ? -5.994 1.547 3.461 1.00 90.56 78 ALA A O 1
ATOM 630 N N . VAL A 1 79 ? -7.014 0.345 5.068 1.00 90.88 79 VAL A N 1
ATOM 631 C CA . VAL A 1 79 ? -6.109 -0.815 5.030 1.00 90.88 79 VAL A CA 1
ATOM 632 C C . VAL A 1 79 ? -6.045 -1.385 3.617 1.00 90.88 79 VAL A C 1
ATOM 634 O O . VAL A 1 79 ? -4.966 -1.446 3.042 1.00 90.88 79 VAL A O 1
ATOM 637 N N . LEU A 1 80 ? -7.193 -1.696 3.008 1.00 90.19 80 LEU A N 1
ATOM 638 C CA . LEU A 1 80 ? -7.235 -2.249 1.653 1.00 90.19 80 LEU A CA 1
ATOM 639 C C . LEU A 1 80 ? -6.598 -1.308 0.614 1.00 90.19 80 LEU A C 1
ATOM 641 O O . LEU A 1 80 ? -5.972 -1.760 -0.346 1.00 90.19 80 LEU A O 1
ATOM 645 N N . SER A 1 81 ? -6.755 0.007 0.788 1.00 90.62 81 SER A N 1
ATOM 646 C CA . SER A 1 81 ? -6.129 1.012 -0.081 1.00 90.62 81 SER A CA 1
ATOM 647 C C . SER A 1 81 ? -4.601 0.953 0.017 1.00 90.62 81 SER A C 1
ATOM 649 O O . SER A 1 81 ? -3.913 0.890 -1.003 1.00 90.62 81 SER A O 1
ATOM 651 N N . TRP A 1 82 ? -4.078 0.918 1.245 1.00 93.44 82 TRP A N 1
ATOM 652 C CA . TRP A 1 82 ? -2.646 0.840 1.528 1.00 93.44 82 TRP A CA 1
ATOM 653 C C . TRP A 1 82 ? -2.029 -0.504 1.133 1.00 93.44 82 TRP A C 1
ATOM 655 O O . TRP A 1 82 ? -0.937 -0.518 0.577 1.00 93.44 82 TRP A O 1
ATOM 665 N N . GLU A 1 83 ? -2.728 -1.622 1.329 1.00 92.19 83 GLU A N 1
ATOM 666 C CA . GLU A 1 83 ? -2.281 -2.951 0.890 1.00 92.19 83 GLU A CA 1
ATOM 667 C C . GLU A 1 83 ? -2.128 -3.017 -0.630 1.00 92.19 83 GLU A C 1
ATOM 669 O O . GLU A 1 83 ? -1.108 -3.482 -1.139 1.00 92.19 83 GLU A O 1
ATOM 674 N N . ASN A 1 84 ? -3.113 -2.503 -1.372 1.00 90.88 84 ASN A N 1
ATOM 675 C CA . ASN A 1 84 ? -3.017 -2.423 -2.826 1.00 90.88 84 ASN A CA 1
ATOM 676 C C . ASN A 1 84 ? -1.848 -1.526 -3.260 1.00 90.88 84 ASN A C 1
ATOM 678 O O . ASN A 1 84 ? -1.088 -1.887 -4.157 1.00 90.88 84 ASN A O 1
ATOM 682 N N . PHE A 1 85 ? -1.675 -0.373 -2.616 1.00 91.69 85 PHE A N 1
ATOM 683 C CA . PHE A 1 85 ? -0.537 0.498 -2.890 1.00 91.69 85 PHE A CA 1
ATOM 684 C C . PHE A 1 85 ? 0.808 -0.187 -2.624 1.00 91.69 85 PHE A C 1
ATOM 686 O O . PHE A 1 85 ? 1.690 -0.158 -3.483 1.00 91.69 85 PHE A O 1
ATOM 693 N N . SER A 1 86 ? 0.941 -0.872 -1.489 1.00 92.31 86 SER A N 1
ATOM 694 C CA . SER A 1 86 ? 2.139 -1.622 -1.111 1.00 92.31 86 SER A CA 1
ATOM 695 C C . SER A 1 86 ? 2.440 -2.761 -2.088 1.00 92.31 86 SER A C 1
ATOM 697 O O . SER A 1 86 ? 3.586 -2.935 -2.509 1.00 92.31 86 SER A O 1
ATOM 699 N N . GLU A 1 87 ? 1.413 -3.496 -2.530 1.00 92.56 87 GLU A N 1
ATOM 700 C CA . GLU A 1 87 ? 1.547 -4.551 -3.537 1.00 92.56 87 GLU A CA 1
ATOM 701 C C . GLU A 1 87 ? 2.086 -3.981 -4.857 1.00 92.56 87 GLU A C 1
ATOM 703 O O . GLU A 1 87 ? 3.058 -4.503 -5.409 1.00 92.56 87 GLU A O 1
ATOM 708 N N . PHE A 1 88 ? 1.481 -2.898 -5.358 1.00 90.69 88 PHE A N 1
ATOM 709 C CA . PHE A 1 88 ? 1.930 -2.231 -6.581 1.00 90.69 88 PHE A CA 1
ATOM 710 C C . PHE A 1 88 ? 3.388 -1.778 -6.459 1.00 90.69 88 PHE A C 1
ATOM 712 O O . PHE A 1 88 ? 4.222 -2.115 -7.305 1.00 90.69 88 PHE A O 1
ATOM 719 N N . ARG A 1 89 ? 3.696 -1.057 -5.375 1.00 88.75 89 ARG A N 1
ATOM 720 C CA . ARG A 1 89 ? 5.012 -0.481 -5.098 1.00 88.75 89 ARG A CA 1
ATOM 721 C C . ARG A 1 89 ? 6.090 -1.555 -4.996 1.00 88.75 89 ARG A C 1
ATOM 723 O O . ARG A 1 89 ? 7.153 -1.409 -5.590 1.00 88.75 89 ARG A O 1
ATOM 730 N N . THR A 1 90 ? 5.800 -2.652 -4.302 1.00 90.06 90 THR A N 1
ATOM 731 C CA . THR A 1 90 ? 6.728 -3.775 -4.118 1.00 90.06 90 THR A CA 1
ATOM 732 C C . THR A 1 90 ? 7.065 -4.455 -5.440 1.00 90.06 90 THR A C 1
ATOM 734 O O . THR A 1 90 ? 8.237 -4.710 -5.720 1.00 90.06 90 THR A O 1
ATOM 737 N N . ILE A 1 91 ? 6.059 -4.727 -6.280 1.00 89.50 91 ILE A N 1
ATOM 738 C CA . ILE A 1 91 ? 6.302 -5.361 -7.582 1.00 89.50 91 ILE A CA 1
ATOM 739 C C . ILE A 1 91 ? 7.115 -4.424 -8.477 1.00 89.50 91 ILE A C 1
ATOM 741 O O . ILE A 1 91 ? 8.085 -4.864 -9.095 1.00 89.50 91 ILE A O 1
ATOM 745 N N . LEU A 1 92 ? 6.756 -3.138 -8.525 1.00 87.62 92 LEU A N 1
ATOM 746 C CA . LEU A 1 92 ? 7.469 -2.168 -9.348 1.00 87.62 92 LEU A CA 1
ATOM 747 C C . LEU A 1 92 ? 8.918 -1.970 -8.887 1.00 87.62 92 LEU A C 1
ATOM 749 O O . LEU A 1 92 ? 9.817 -1.986 -9.721 1.00 87.62 92 LEU A O 1
ATOM 753 N N . HIS A 1 93 ? 9.158 -1.871 -7.579 1.00 84.81 93 HIS A N 1
ATOM 754 C CA . HIS A 1 93 ? 10.507 -1.822 -7.013 1.00 84.81 93 HIS A CA 1
ATOM 755 C C . HIS A 1 93 ? 11.330 -3.055 -7.392 1.00 84.81 93 HIS A C 1
ATOM 757 O O . HIS A 1 93 ? 12.496 -2.943 -7.759 1.00 84.81 93 HIS A O 1
ATOM 763 N N . GLY A 1 94 ? 10.717 -4.242 -7.340 1.00 83.62 94 GLY A N 1
ATOM 764 C CA . GLY A 1 94 ? 11.361 -5.485 -7.760 1.00 83.62 94 GLY A CA 1
ATOM 765 C C . GLY A 1 94 ? 11.788 -5.458 -9.228 1.00 83.62 94 GLY A C 1
ATOM 766 O O . GLY A 1 94 ? 12.905 -5.857 -9.539 1.00 83.62 94 GLY A O 1
ATOM 767 N N . LEU A 1 95 ? 10.935 -4.939 -10.118 1.00 82.44 95 LEU A N 1
ATOM 768 C CA . LEU A 1 95 ? 11.276 -4.751 -11.533 1.00 82.44 95 LEU A CA 1
ATOM 769 C C . LEU A 1 95 ? 12.362 -3.683 -11.727 1.00 82.44 95 LEU A C 1
ATOM 771 O O . LEU A 1 95 ? 13.226 -3.841 -12.586 1.00 82.44 95 LEU A O 1
ATOM 775 N N . GLY A 1 96 ? 12.322 -2.611 -10.933 1.00 78.38 96 GLY A N 1
ATOM 776 C CA . GLY A 1 96 ? 13.254 -1.491 -11.029 1.00 78.38 96 GLY A CA 1
ATOM 777 C C . GLY A 1 96 ? 14.650 -1.758 -10.462 1.00 78.38 96 GLY A C 1
ATOM 778 O O . GLY A 1 96 ? 15.600 -1.095 -10.863 1.00 78.38 96 GLY A O 1
ATOM 779 N N . GLY A 1 97 ? 14.794 -2.746 -9.574 1.00 77.00 97 GLY A N 1
ATOM 780 C CA . GLY A 1 97 ? 16.087 -3.163 -9.022 1.00 77.00 97 GLY A CA 1
ATOM 781 C C . GLY A 1 97 ? 16.926 -4.055 -9.950 1.00 77.00 97 GLY A C 1
ATOM 782 O O . GLY A 1 97 ? 18.060 -4.395 -9.611 1.00 77.00 97 GLY A O 1
ATOM 783 N N . GLU A 1 98 ? 16.389 -4.468 -11.102 1.00 76.38 98 GLU A N 1
ATOM 784 C CA . GLU A 1 98 ? 17.101 -5.284 -12.092 1.00 76.38 98 GLU A CA 1
ATOM 785 C C . GLU A 1 98 ? 18.001 -4.416 -12.998 1.00 76.38 98 GLU A C 1
ATOM 787 O O . GLU A 1 98 ? 17.625 -3.322 -13.418 1.00 76.38 98 GLU A O 1
ATOM 792 N N . LEU A 1 99 ? 19.181 -4.923 -13.384 1.00 75.81 99 LEU A N 1
ATOM 793 C CA . LEU A 1 99 ? 20.007 -4.262 -14.403 1.00 75.81 99 LEU A CA 1
ATOM 794 C C . LEU A 1 99 ? 19.269 -4.223 -15.745 1.00 75.81 99 LEU A C 1
ATOM 796 O O . LEU A 1 99 ? 18.629 -5.197 -16.137 1.00 75.81 99 LEU A O 1
ATOM 800 N N . TRP A 1 100 ? 19.442 -3.147 -16.519 1.00 77.94 100 TRP A N 1
ATOM 801 C CA . TRP A 1 100 ? 18.750 -2.978 -17.806 1.00 77.94 100 TRP A CA 1
ATOM 802 C C . TRP A 1 100 ? 18.922 -4.166 -18.764 1.00 77.94 100 TRP A C 1
ATOM 804 O O . TRP A 1 100 ? 17.963 -4.584 -19.409 1.00 77.94 100 TRP A O 1
ATOM 814 N N . LEU A 1 101 ? 20.130 -4.732 -18.862 1.00 76.81 101 LEU A N 1
ATOM 815 C CA . LEU A 1 101 ? 20.399 -5.869 -19.751 1.00 76.81 101 LEU A CA 1
ATOM 816 C C . LEU A 1 101 ? 19.625 -7.131 -19.350 1.00 76.81 101 LEU A C 1
ATOM 818 O O . LEU A 1 101 ? 19.252 -7.906 -20.233 1.00 76.81 101 LEU A O 1
ATOM 822 N N . ASP A 1 102 ? 19.356 -7.291 -18.054 1.00 78.25 102 ASP A N 1
ATOM 823 C CA . ASP A 1 102 ? 18.575 -8.389 -17.494 1.00 78.25 102 ASP A CA 1
ATOM 824 C C . ASP A 1 102 ? 17.071 -8.100 -17.561 1.00 78.25 102 ASP A C 1
ATOM 826 O O . ASP A 1 102 ? 16.286 -9.006 -17.840 1.00 78.25 102 ASP A O 1
ATOM 830 N N . PHE A 1 103 ? 16.673 -6.842 -17.362 1.00 80.50 103 PHE A N 1
ATOM 831 C CA . PHE A 1 103 ? 15.284 -6.394 -17.385 1.00 80.50 103 PHE A CA 1
ATOM 832 C C . PHE A 1 103 ? 14.701 -6.342 -18.802 1.00 80.50 103 PHE A C 1
ATOM 834 O O . PHE A 1 103 ? 13.595 -6.832 -19.032 1.00 80.50 103 PHE A O 1
ATOM 841 N N . ARG A 1 104 ? 15.435 -5.793 -19.784 1.00 81.69 104 ARG A N 1
ATOM 842 C CA . ARG A 1 104 ? 14.930 -5.550 -21.150 1.00 81.69 104 ARG A CA 1
ATOM 843 C C . ARG A 1 104 ? 14.295 -6.780 -21.816 1.00 81.69 104 ARG A C 1
ATOM 845 O O . ARG A 1 104 ? 13.212 -6.624 -22.371 1.00 81.69 104 ARG A O 1
ATOM 852 N N . PRO A 1 105 ? 14.841 -8.016 -21.740 1.00 83.31 105 PRO A N 1
ATOM 853 C CA . PRO A 1 105 ? 14.220 -9.178 -22.378 1.00 83.31 105 PRO A CA 1
ATOM 854 C C . PRO A 1 105 ? 12.904 -9.572 -21.689 1.00 83.31 105 PRO A C 1
ATOM 856 O O . PRO A 1 105 ? 12.119 -10.341 -22.237 1.00 83.31 105 PRO A O 1
ATOM 859 N N . ARG A 1 106 ? 12.668 -9.054 -20.478 1.00 85.88 106 ARG A N 1
ATOM 860 C CA . ARG A 1 106 ? 11.518 -9.317 -19.615 1.00 85.88 106 ARG A CA 1
ATOM 861 C C . ARG A 1 106 ? 10.587 -8.115 -19.481 1.00 85.88 106 ARG A C 1
ATOM 863 O O . ARG A 1 106 ? 9.698 -8.161 -18.636 1.00 85.88 106 ARG A O 1
ATOM 870 N N . ILE A 1 107 ? 10.703 -7.086 -20.326 1.00 85.56 107 ILE A N 1
ATOM 871 C CA . ILE A 1 107 ? 9.841 -5.892 -20.247 1.00 85.56 107 ILE A CA 1
ATOM 872 C C . ILE A 1 107 ? 8.344 -6.211 -20.339 1.00 85.56 107 ILE A C 1
ATOM 874 O O . ILE A 1 107 ? 7.496 -5.417 -19.938 1.00 85.56 107 ILE A O 1
ATOM 878 N N . ILE A 1 108 ? 8.00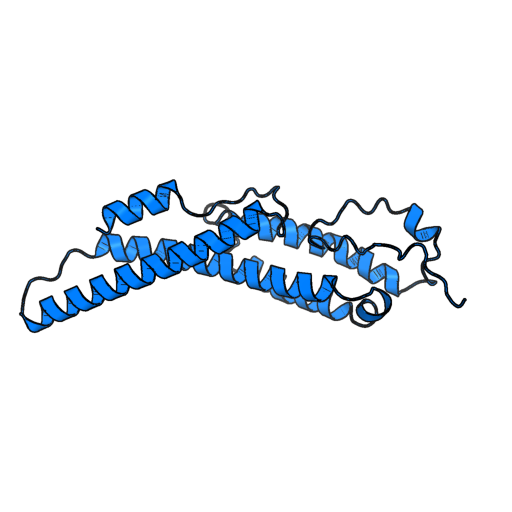1 -7.378 -20.893 1.00 88.50 108 ILE A N 1
ATOM 879 C CA . ILE A 1 108 ? 6.632 -7.890 -20.935 1.00 88.50 108 ILE A CA 1
ATOM 880 C C . ILE A 1 108 ? 6.048 -7.958 -19.515 1.00 88.50 108 ILE A C 1
ATOM 882 O O . ILE A 1 108 ? 4.891 -7.598 -19.347 1.00 88.50 108 ILE A O 1
ATOM 886 N N . ARG A 1 109 ? 6.857 -8.265 -18.488 1.00 89.88 109 ARG A N 1
ATOM 887 C CA . ARG A 1 109 ? 6.448 -8.253 -17.071 1.00 89.88 109 ARG A CA 1
ATOM 888 C C . ARG A 1 109 ? 5.963 -6.884 -16.597 1.00 89.88 109 ARG A C 1
ATOM 890 O O . ARG A 1 109 ? 5.043 -6.805 -15.790 1.00 89.88 109 ARG A O 1
ATOM 897 N N . LEU A 1 110 ? 6.555 -5.801 -17.106 1.00 89.12 110 LEU A N 1
ATOM 898 C CA . LEU A 1 110 ? 6.077 -4.448 -16.820 1.00 89.12 110 LEU A CA 1
ATOM 899 C C . LEU A 1 110 ? 4.721 -4.188 -17.493 1.00 89.12 110 LEU A C 1
ATOM 901 O O . LEU A 1 110 ? 3.841 -3.582 -16.890 1.00 89.12 110 LEU A O 1
ATOM 905 N N . GLY A 1 111 ? 4.523 -4.708 -18.707 1.00 90.44 111 GLY A N 1
ATOM 906 C CA . GLY A 1 111 ? 3.220 -4.680 -19.379 1.00 90.44 111 GLY A CA 1
ATOM 907 C C . GLY A 1 111 ? 2.151 -5.473 -18.621 1.00 90.44 111 GLY A C 1
ATOM 908 O O . GLY A 1 111 ? 1.056 -4.968 -18.410 1.00 90.44 111 GLY A O 1
ATOM 909 N N . GLU A 1 112 ? 2.486 -6.670 -18.132 1.00 91.94 112 GLU A N 1
ATOM 910 C CA . GLU A 1 112 ? 1.595 -7.501 -17.309 1.00 91.94 112 GLU A CA 1
ATOM 911 C C . GLU A 1 112 ? 1.200 -6.801 -16.002 1.00 91.94 112 GLU A C 1
ATOM 913 O O . GLU A 1 112 ? 0.036 -6.856 -15.594 1.00 91.94 112 GLU A O 1
ATOM 918 N N . LEU A 1 113 ? 2.148 -6.108 -15.356 1.00 90.94 113 LEU A N 1
ATOM 919 C CA . LEU A 1 113 ? 1.859 -5.257 -14.204 1.00 90.94 113 LEU A CA 1
ATOM 920 C C . LEU A 1 113 ? 0.853 -4.165 -14.589 1.00 90.94 113 LEU A C 1
ATOM 922 O O . LEU A 1 113 ? -0.164 -4.007 -13.915 1.00 90.94 113 LEU A O 1
ATOM 926 N N . ILE A 1 114 ? 1.103 -3.447 -15.685 1.00 91.44 114 ILE A N 1
ATOM 927 C CA . ILE A 1 114 ? 0.216 -2.380 -16.154 1.00 91.44 114 ILE A CA 1
ATOM 928 C C . ILE A 1 114 ? -1.195 -2.908 -16.427 1.00 91.44 114 ILE A C 1
ATOM 930 O O . ILE A 1 114 ? -2.164 -2.343 -15.925 1.00 91.44 114 ILE A O 1
ATOM 934 N N . ASP A 1 115 ? -1.328 -4.024 -17.141 1.00 91.12 115 ASP A N 1
ATOM 935 C CA . ASP A 1 115 ? -2.627 -4.615 -17.464 1.00 91.12 115 ASP A CA 1
ATOM 936 C C . ASP A 1 115 ? -3.381 -5.082 -16.208 1.00 91.12 115 ASP A C 1
ATOM 938 O O . ASP A 1 115 ? -4.584 -4.826 -16.069 1.00 91.12 115 ASP A O 1
ATOM 942 N N . LYS A 1 116 ? -2.675 -5.698 -15.247 1.00 89.75 116 LYS A N 1
ATOM 943 C CA . LYS A 1 116 ? -3.241 -6.092 -13.946 1.00 89.75 116 LYS A CA 1
ATOM 944 C C . LYS A 1 116 ? -3.827 -4.886 -13.209 1.00 89.75 116 LYS A C 1
ATOM 946 O O . LYS A 1 116 ? -4.958 -4.946 -12.718 1.00 89.75 116 LYS A O 1
ATOM 951 N N . TRP A 1 117 ? -3.072 -3.794 -13.121 1.00 88.19 117 TRP A N 1
ATOM 952 C CA . TRP A 1 117 ? -3.476 -2.619 -12.347 1.00 88.19 117 TRP A CA 1
ATOM 953 C C . TRP A 1 117 ? -4.474 -1.729 -13.081 1.00 88.19 117 TRP A C 1
ATOM 955 O O . TRP A 1 117 ? -5.365 -1.182 -12.435 1.00 88.19 117 TRP A O 1
ATOM 965 N N . ARG A 1 118 ? -4.457 -1.714 -14.417 1.00 86.75 118 ARG A N 1
ATOM 966 C CA . ARG A 1 118 ? -5.506 -1.113 -15.253 1.00 86.75 118 ARG A CA 1
ATOM 967 C C . ARG A 1 118 ? -6.879 -1.719 -14.968 1.00 86.75 118 ARG A C 1
ATOM 969 O O . ARG A 1 118 ? -7.884 -1.011 -14.976 1.00 86.75 118 ARG A O 1
ATOM 976 N N . GLY A 1 119 ? -6.942 -3.031 -14.736 1.00 80.31 119 GLY A N 1
ATOM 977 C CA . GLY A 1 119 ? -8.177 -3.710 -14.339 1.00 80.31 119 GLY A CA 1
ATOM 978 C C . GLY A 1 119 ? -8.657 -3.286 -12.948 1.00 80.31 119 GLY A C 1
ATOM 979 O O . GLY A 1 119 ? -9.842 -3.011 -12.760 1.00 80.31 119 GLY A O 1
ATOM 980 N N . LYS A 1 120 ? -7.732 -3.176 -11.984 1.00 79.38 120 LYS A N 1
ATOM 981 C CA . LYS A 1 120 ? -8.034 -2.774 -10.600 1.00 79.38 120 LYS A CA 1
ATOM 982 C C . LYS A 1 120 ? -8.498 -1.314 -10.494 1.00 79.38 120 LYS A C 1
ATOM 984 O O . LYS A 1 120 ? -9.508 -1.055 -9.842 1.00 79.38 120 LYS A O 1
ATOM 989 N N . THR A 1 121 ? -7.834 -0.376 -11.173 1.00 71.88 121 THR A N 1
ATOM 990 C CA . THR A 1 121 ? -8.150 1.069 -11.125 1.00 71.88 121 THR A CA 1
ATOM 991 C C . THR A 1 121 ? -9.499 1.413 -11.771 1.00 71.88 121 THR A C 1
ATOM 993 O O . THR A 1 121 ? -10.179 2.349 -11.345 1.00 71.88 121 THR A O 1
ATOM 996 N N . LYS A 1 122 ? -9.932 0.624 -12.765 1.00 69.62 122 LYS A N 1
ATOM 997 C CA . LYS A 1 122 ? -11.245 0.747 -13.427 1.00 69.62 122 LYS A CA 1
ATOM 998 C C . LYS A 1 122 ? -12.410 0.150 -12.632 1.00 69.62 122 LYS A C 1
ATOM 1000 O O . LYS A 1 122 ? -13.561 0.305 -13.037 1.00 69.62 122 LYS A O 1
ATOM 1005 N N . SER A 1 123 ? -12.139 -0.555 -11.534 1.00 66.88 123 SER A N 1
ATOM 1006 C CA . SER A 1 123 ? -13.196 -1.069 -10.664 1.00 66.88 123 SER A CA 1
ATOM 1007 C C . SER A 1 123 ? -13.817 0.066 -9.834 1.00 66.88 123 SER A C 1
ATOM 1009 O O . SER A 1 123 ? -13.135 0.995 -9.399 1.00 66.88 123 SER A O 1
ATOM 1011 N N . SER A 1 124 ? -15.131 -0.009 -9.589 1.00 51.19 124 SER A N 1
ATOM 1012 C CA . SER A 1 124 ? -15.935 1.063 -8.971 1.00 51.19 124 SER A CA 1
ATOM 1013 C C . SER A 1 124 ? -15.463 1.520 -7.585 1.00 51.19 124 SER A C 1
ATOM 1015 O O . SER A 1 124 ? -15.875 2.588 -7.127 1.00 51.19 124 SER A O 1
ATOM 1017 N N . ALA A 1 125 ? -14.623 0.722 -6.917 1.00 56.81 125 ALA A N 1
ATOM 1018 C CA . ALA A 1 125 ? -14.008 1.061 -5.639 1.00 56.81 125 ALA A CA 1
ATOM 1019 C C . ALA A 1 125 ? -13.036 2.249 -5.755 1.00 56.81 125 ALA A C 1
ATOM 1021 O O . ALA A 1 125 ? -12.961 3.048 -4.829 1.00 56.81 125 ALA A O 1
ATOM 1022 N N . TRP A 1 126 ? -12.350 2.389 -6.895 1.00 60.72 126 TRP A N 1
ATOM 1023 C CA . TRP A 1 126 ? -11.300 3.389 -7.129 1.00 60.72 126 TRP A CA 1
ATOM 1024 C C . TRP A 1 126 ? -11.754 4.517 -8.058 1.00 60.72 126 TRP A C 1
ATOM 1026 O O . TRP A 1 126 ? -11.330 5.657 -7.921 1.00 60.72 126 TRP A O 1
ATOM 1036 N N . SER A 1 127 ? -12.687 4.245 -8.969 1.00 52.81 127 SER A N 1
ATOM 1037 C CA . SER A 1 127 ? -13.133 5.226 -9.971 1.00 52.81 127 SER A CA 1
ATOM 1038 C C . SER A 1 127 ? -14.090 6.304 -9.429 1.00 52.81 127 SER A C 1
ATOM 1040 O O . SER A 1 127 ? -14.478 7.213 -10.159 1.00 52.81 127 SER A O 1
ATOM 1042 N N . SER A 1 128 ? -14.500 6.215 -8.159 1.00 57.31 128 SER A N 1
ATOM 1043 C CA . SER A 1 128 ? -15.342 7.223 -7.506 1.00 57.31 128 SER A CA 1
ATOM 1044 C C . SER A 1 128 ? -14.455 8.287 -6.852 1.00 57.31 128 SER A C 1
ATOM 1046 O O . SER A 1 128 ? -14.272 8.238 -5.643 1.00 57.31 128 SER A O 1
ATOM 1048 N N . GLY A 1 129 ? -13.912 9.234 -7.625 1.00 53.75 129 GLY A N 1
ATOM 1049 C CA . GLY A 1 129 ? -12.918 10.219 -7.152 1.00 53.75 129 GLY A CA 1
ATOM 1050 C C . GLY A 1 129 ? -13.280 11.002 -5.876 1.00 53.75 129 GLY A C 1
ATOM 1051 O O . GLY A 1 129 ? -12.389 11.388 -5.134 1.00 53.75 129 GLY A O 1
ATOM 1052 N N . ASP A 1 130 ? -14.569 11.162 -5.561 1.00 57.03 130 ASP A N 1
ATOM 1053 C CA . ASP A 1 130 ? -15.055 11.816 -4.328 1.00 57.03 130 ASP A CA 1
ATOM 1054 C C . ASP A 1 130 ? -14.982 10.914 -3.073 1.00 57.03 130 ASP A C 1
ATOM 1056 O O . ASP A 1 130 ? -15.143 11.345 -1.935 1.00 57.03 130 ASP A O 1
ATOM 1060 N N . ARG A 1 131 ? -14.749 9.613 -3.270 1.00 67.19 131 ARG A N 1
ATOM 1061 C CA . ARG A 1 131 ? -14.611 8.606 -2.211 1.00 67.19 131 ARG A CA 1
ATOM 1062 C C . ARG A 1 131 ? -13.212 7.997 -2.167 1.00 67.19 131 ARG A C 1
ATOM 1064 O O . ARG A 1 131 ? -12.999 7.139 -1.313 1.00 67.19 131 ARG A O 1
ATOM 1071 N N . SER A 1 132 ? -12.289 8.385 -3.038 1.00 79.38 132 SER A N 1
ATOM 1072 C CA . SER A 1 132 ? -10.941 7.816 -3.049 1.00 79.38 132 SER A CA 1
ATOM 1073 C C . SER A 1 132 ? -10.128 8.305 -1.847 1.00 79.38 132 SER A C 1
ATOM 1075 O O . SER A 1 132 ? -10.241 9.451 -1.411 1.00 79.38 132 SER A O 1
ATOM 1077 N N . THR A 1 133 ? -9.325 7.421 -1.268 1.00 87.75 133 THR A N 1
ATOM 1078 C CA . THR A 1 133 ? -8.349 7.772 -0.235 1.00 87.75 133 THR A CA 1
ATOM 1079 C C . THR A 1 133 ? -7.164 8.511 -0.863 1.00 87.75 133 THR A C 1
ATOM 1081 O O . THR A 1 133 ? -6.918 8.418 -2.065 1.00 87.75 133 THR A O 1
ATOM 1084 N N . SER A 1 134 ? -6.390 9.238 -0.055 1.00 90.94 134 SER A N 1
ATOM 1085 C CA . SER A 1 134 ? -5.203 9.955 -0.543 1.00 90.94 134 SER A CA 1
ATOM 1086 C C . SER A 1 134 ? -4.187 9.039 -1.233 1.00 90.94 134 SER A C 1
A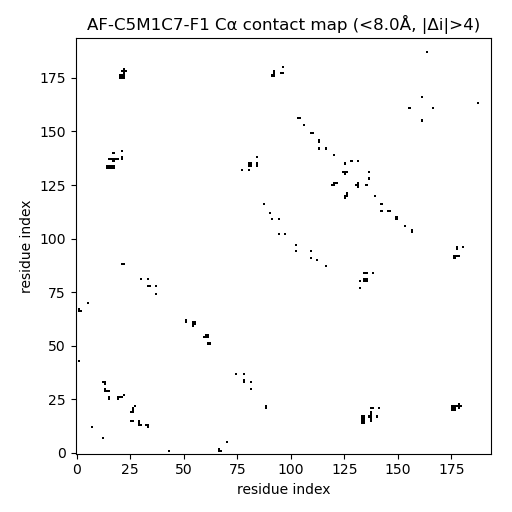TOM 1088 O O . SER A 1 134 ? -3.616 9.416 -2.251 1.00 90.94 134 SER A O 1
ATOM 1090 N N . VAL A 1 135 ? -3.992 7.821 -0.713 1.00 92.06 135 VAL A N 1
ATOM 1091 C CA . VAL A 1 135 ? -3.043 6.854 -1.286 1.00 92.06 135 VAL A CA 1
ATOM 1092 C C . VAL A 1 135 ? -3.544 6.271 -2.613 1.00 92.06 135 VAL A C 1
ATOM 1094 O O . VAL A 1 135 ? -2.748 6.033 -3.518 1.00 92.06 135 VAL A O 1
ATOM 1097 N N . GLU A 1 136 ? -4.862 6.116 -2.783 1.00 90.38 136 GLU A N 1
ATOM 1098 C CA . GLU A 1 136 ? -5.459 5.717 -4.066 1.00 90.38 136 GLU A CA 1
ATOM 1099 C C . GLU A 1 136 ? -5.240 6.792 -5.138 1.00 90.38 136 GLU A C 1
ATOM 1101 O O . GLU A 1 136 ? -4.916 6.461 -6.276 1.00 90.38 136 GLU A O 1
ATOM 1106 N N . LEU A 1 137 ? -5.367 8.076 -4.781 1.00 90.38 137 LEU A N 1
ATOM 1107 C CA . LEU A 1 137 ? -5.120 9.186 -5.709 1.00 90.38 137 LEU A CA 1
ATOM 1108 C C . LEU A 1 137 ? -3.646 9.265 -6.129 1.00 90.38 137 LEU A C 1
ATOM 1110 O O . LEU A 1 137 ? -3.358 9.389 -7.321 1.00 90.38 137 LEU A O 1
ATOM 1114 N N . LEU A 1 138 ? -2.724 9.140 -5.168 1.00 91.06 138 LEU A N 1
ATOM 1115 C CA . LEU A 1 138 ? -1.287 9.053 -5.439 1.00 91.06 138 LEU A CA 1
ATOM 1116 C C . LEU A 1 138 ? -0.980 7.895 -6.400 1.00 91.06 138 LEU A C 1
ATOM 1118 O O . LEU A 1 138 ? -0.291 8.074 -7.405 1.00 91.06 138 LEU A O 1
ATOM 1122 N N . LEU A 1 139 ? -1.545 6.716 -6.131 1.00 90.00 139 LEU A N 1
ATOM 1123 C CA . LEU A 1 139 ? -1.358 5.546 -6.977 1.00 90.00 139 LEU A CA 1
ATOM 1124 C C . LEU A 1 139 ? -1.902 5.742 -8.389 1.00 90.00 139 LEU A C 1
ATOM 1126 O O . LEU A 1 139 ? -1.246 5.343 -9.340 1.00 90.00 139 LEU A O 1
ATOM 1130 N N . MET A 1 140 ? -3.082 6.341 -8.548 1.00 89.12 140 MET A N 1
ATOM 1131 C CA . MET A 1 140 ? -3.664 6.591 -9.872 1.00 89.12 140 MET A CA 1
ATOM 1132 C C . MET A 1 140 ? -2.791 7.504 -10.720 1.00 89.12 140 MET A C 1
ATOM 1134 O O . MET A 1 140 ? -2.582 7.210 -11.896 1.00 89.12 140 MET A O 1
ATOM 1138 N N . LYS A 1 141 ? -2.280 8.591 -10.132 1.00 88.56 141 LYS A N 1
ATOM 1139 C CA . LYS A 1 141 ? -1.353 9.495 -10.817 1.00 88.56 141 LYS A CA 1
ATOM 1140 C C . LYS A 1 141 ? -0.112 8.729 -11.261 1.00 88.56 141 LYS A C 1
ATOM 1142 O O . LYS A 1 141 ? 0.205 8.709 -12.445 1.00 88.56 141 LYS A O 1
ATOM 1147 N N . TYR A 1 142 ? 0.538 8.051 -10.322 1.00 87.88 142 TYR A N 1
ATOM 1148 C CA . TYR A 1 142 ? 1.792 7.361 -10.586 1.00 87.88 142 TYR A CA 1
ATOM 1149 C C . TYR A 1 142 ? 1.633 6.178 -11.558 1.00 87.88 142 TYR A C 1
ATOM 1151 O O . TYR A 1 142 ? 2.481 5.918 -12.409 1.00 87.88 142 TYR A O 1
ATOM 1159 N N . PHE A 1 143 ? 0.498 5.485 -11.491 1.00 89.50 143 PHE A N 1
ATOM 1160 C CA . PHE A 1 143 ? 0.116 4.479 -12.471 1.00 89.50 143 PHE A CA 1
ATOM 1161 C C . PHE A 1 143 ? -0.044 5.087 -13.871 1.00 89.50 143 PHE A C 1
ATOM 1163 O O . PHE A 1 143 ? 0.483 4.524 -14.824 1.00 89.50 143 PHE A O 1
ATOM 1170 N N . GLY A 1 144 ? -0.710 6.239 -13.999 1.00 87.44 144 GLY A N 1
ATOM 1171 C CA . GLY A 1 144 ? -0.843 6.949 -15.275 1.00 87.44 144 GLY A CA 1
ATOM 1172 C C . GLY A 1 144 ? 0.511 7.349 -15.867 1.00 87.44 144 GLY A C 1
ATOM 1173 O O . GLY A 1 144 ? 0.772 7.084 -17.038 1.00 87.44 144 GLY A O 1
ATOM 1174 N N . GLU A 1 145 ? 1.410 7.881 -15.038 1.00 86.88 145 GLU A N 1
ATOM 1175 C CA . GLU A 1 145 ? 2.792 8.183 -15.434 1.00 86.88 145 GLU A CA 1
ATOM 1176 C C . GLU A 1 145 ? 3.514 6.921 -15.951 1.00 86.88 145 GLU A C 1
ATOM 1178 O O . GLU A 1 145 ? 4.227 6.967 -16.957 1.00 86.88 145 GLU A O 1
ATOM 1183 N N . LEU A 1 146 ? 3.292 5.763 -15.316 1.00 87.50 146 LEU A N 1
ATOM 1184 C CA . LEU A 1 146 ? 3.899 4.494 -15.729 1.00 87.50 146 LEU A CA 1
ATOM 1185 C C . LEU A 1 146 ? 3.321 3.983 -17.055 1.00 87.50 146 LEU A C 1
ATOM 1187 O O . LEU A 1 146 ? 4.061 3.463 -17.896 1.00 87.50 146 LEU A O 1
ATOM 1191 N N . GLU A 1 147 ? 2.012 4.136 -17.259 1.00 88.19 147 GLU A N 1
ATOM 1192 C CA . GLU A 1 147 ? 1.344 3.802 -18.518 1.00 88.19 147 GLU A CA 1
ATOM 1193 C C . GLU A 1 147 ? 1.864 4.647 -19.685 1.00 88.19 147 GLU A C 1
ATOM 1195 O O . GLU A 1 147 ? 2.047 4.117 -20.784 1.00 88.19 147 GLU A O 1
ATOM 1200 N N . GLU A 1 148 ? 2.134 5.931 -19.450 1.00 87.00 148 GLU A N 1
ATOM 1201 C CA . GLU A 1 148 ? 2.718 6.842 -20.439 1.00 87.00 148 GLU A CA 1
ATOM 1202 C C . GLU A 1 148 ? 4.189 6.516 -20.734 1.00 87.00 148 GLU A C 1
ATOM 1204 O O . GLU A 1 148 ? 4.617 6.560 -21.891 1.00 87.00 148 GLU A O 1
ATOM 1209 N N . ALA A 1 149 ? 4.961 6.135 -19.713 1.00 84.25 149 ALA A N 1
ATOM 1210 C CA . ALA A 1 149 ? 6.369 5.777 -19.864 1.00 84.25 149 ALA A CA 1
ATOM 1211 C C . ALA A 1 149 ? 6.565 4.429 -20.581 1.00 84.25 149 ALA A C 1
ATOM 1213 O O . ALA A 1 149 ? 7.513 4.259 -21.353 1.00 84.25 149 ALA A O 1
ATOM 1214 N N . TYR A 1 150 ? 5.676 3.457 -20.366 1.00 86.19 150 TYR A N 1
ATOM 1215 C CA . TYR A 1 150 ? 5.857 2.085 -20.846 1.00 86.19 150 TYR A CA 1
ATOM 1216 C C . TYR A 1 150 ? 6.119 1.942 -22.359 1.00 86.19 150 TYR A C 1
ATOM 1218 O O . TYR A 1 150 ? 7.068 1.236 -22.714 1.00 86.19 150 TYR A O 1
ATOM 1226 N N . PRO A 1 151 ? 5.368 2.590 -23.276 1.00 84.69 151 PRO A N 1
ATOM 1227 C CA . PRO A 1 151 ? 5.656 2.540 -24.709 1.00 84.69 151 PRO A CA 1
ATOM 1228 C C . PRO A 1 151 ? 7.065 3.027 -25.057 1.00 84.69 151 PRO A C 1
ATOM 1230 O O . PRO A 1 151 ? 7.707 2.444 -25.931 1.00 84.69 151 PRO A O 1
ATOM 1233 N N . VAL A 1 152 ? 7.557 4.053 -24.354 1.00 81.56 152 VAL A N 1
ATOM 1234 C CA . VAL A 1 152 ? 8.903 4.609 -24.547 1.00 81.56 152 VAL A CA 1
ATOM 1235 C C . VAL A 1 152 ? 9.955 3.596 -24.103 1.00 81.56 152 VAL A C 1
ATOM 1237 O O . VAL A 1 152 ? 10.835 3.245 -24.886 1.00 81.56 152 VAL A O 1
ATOM 1240 N N . ILE A 1 153 ? 9.816 3.037 -22.897 1.00 80.75 153 ILE A N 1
ATOM 1241 C CA . ILE A 1 153 ? 10.740 2.018 -22.369 1.00 80.75 153 ILE A CA 1
ATOM 1242 C C . ILE A 1 153 ? 10.731 0.770 -23.273 1.00 80.75 153 ILE A C 1
ATOM 1244 O O . ILE A 1 153 ? 11.775 0.179 -23.551 1.00 80.75 153 ILE A O 1
ATOM 1248 N N . LYS A 1 154 ? 9.561 0.380 -23.792 1.00 83.56 154 LYS A N 1
ATOM 1249 C CA . LYS A 1 154 ? 9.411 -0.744 -24.726 1.00 83.56 154 LYS A CA 1
ATOM 1250 C C . LYS A 1 154 ? 10.081 -0.476 -26.075 1.00 83.56 154 LYS A C 1
ATOM 1252 O O . LYS A 1 154 ? 10.681 -1.393 -26.635 1.00 83.56 154 LYS A O 1
ATOM 1257 N N . ALA A 1 155 ? 10.007 0.749 -26.594 1.00 77.38 155 ALA A N 1
ATOM 1258 C CA . ALA A 1 155 ? 10.660 1.131 -27.846 1.00 77.38 155 ALA A CA 1
ATOM 1259 C C . ALA A 1 155 ? 12.192 1.010 -27.763 1.00 77.38 155 ALA A C 1
ATOM 1261 O O . ALA A 1 155 ? 12.820 0.625 -28.750 1.00 77.38 155 ALA A O 1
ATOM 1262 N N . CYS A 1 156 ? 12.780 1.200 -26.576 1.00 72.38 156 CYS A N 1
ATOM 1263 C CA . CYS A 1 156 ? 14.210 0.976 -26.332 1.00 72.38 156 CYS A CA 1
ATOM 1264 C C . CYS A 1 156 ? 14.671 -0.477 -26.574 1.00 72.38 156 CYS A C 1
ATOM 1266 O O . CYS A 1 156 ? 15.873 -0.738 -26.611 1.00 72.38 156 CYS A O 1
ATOM 1268 N N . MET A 1 157 ? 13.753 -1.436 -26.751 1.00 71.56 157 MET A N 1
ATOM 1269 C CA . MET A 1 157 ? 14.089 -2.809 -27.142 1.00 71.56 157 MET A CA 1
ATOM 1270 C C . MET A 1 157 ? 14.220 -3.034 -28.653 1.00 71.56 157 MET A C 1
ATOM 1272 O O . MET A 1 157 ? 14.840 -4.013 -29.057 1.00 71.56 157 MET A O 1
ATOM 1276 N N . GLY A 1 158 ? 13.541 -2.225 -29.473 1.00 58.25 158 GLY A N 1
ATOM 1277 C CA . GLY A 1 158 ? 13.196 -2.582 -30.857 1.00 58.25 158 GLY A CA 1
ATOM 1278 C C . GLY A 1 158 ? 14.102 -2.010 -31.949 1.00 58.25 158 GLY A C 1
ATOM 1279 O O . GLY A 1 158 ? 13.834 -2.258 -33.122 1.00 58.25 158 GLY A O 1
ATOM 1280 N N . GLY A 1 159 ? 15.126 -1.233 -31.591 1.00 58.72 159 GLY A N 1
ATOM 1281 C CA . GLY A 1 159 ? 16.036 -0.568 -32.532 1.00 58.72 159 GLY A CA 1
ATOM 1282 C C . GLY A 1 159 ? 17.489 -1.034 -32.419 1.00 58.72 159 GLY A C 1
ATOM 1283 O O . GLY A 1 159 ? 17.794 -1.986 -31.698 1.00 58.72 159 GLY A O 1
ATOM 1284 N N . GLU A 1 160 ? 18.394 -0.339 -33.120 1.00 52.69 160 GLU A N 1
ATOM 1285 C CA . GLU A 1 160 ? 19.833 -0.415 -32.834 1.00 52.69 160 GLU A CA 1
ATOM 1286 C C . GLU A 1 160 ? 20.070 -0.218 -31.331 1.00 52.69 160 GLU A C 1
ATOM 1288 O O . GLU A 1 160 ? 19.330 0.509 -30.660 1.00 52.69 160 GLU A O 1
ATOM 1293 N N . ALA A 1 161 ? 21.075 -0.907 -30.780 1.00 53.25 161 ALA A N 1
ATOM 1294 C CA . ALA A 1 161 ? 21.440 -0.732 -29.382 1.00 53.25 161 ALA A CA 1
ATOM 1295 C C . ALA A 1 161 ? 21.605 0.768 -29.106 1.00 53.25 161 ALA A C 1
ATOM 1297 O O . ALA A 1 161 ? 22.347 1.437 -29.819 1.00 53.25 161 ALA A O 1
ATOM 1298 N N . PHE A 1 162 ? 20.898 1.298 -28.104 1.00 50.25 162 PHE A N 1
ATOM 1299 C CA . PHE A 1 162 ? 21.009 2.710 -27.753 1.00 50.25 162 PHE A CA 1
ATOM 1300 C C . PHE A 1 162 ? 22.463 3.022 -27.371 1.00 50.25 162 PHE A C 1
ATOM 1302 O O . PHE A 1 162 ? 22.902 2.752 -26.250 1.00 50.25 162 PHE A O 1
ATOM 1309 N N . GLU A 1 163 ? 23.212 3.576 -28.323 1.00 48.56 163 GLU A N 1
ATOM 1310 C CA . GLU A 1 163 ? 24.524 4.167 -28.087 1.00 48.56 163 GLU A CA 1
ATOM 1311 C C . GLU A 1 163 ? 24.422 5.372 -27.141 1.00 48.56 163 GLU A C 1
ATOM 1313 O O . GLU A 1 163 ? 23.341 5.906 -26.871 1.00 48.56 163 GLU A O 1
ATOM 1318 N N . LYS A 1 164 ? 25.565 5.805 -26.605 1.00 49.34 164 LYS A N 1
ATOM 1319 C CA . LYS A 1 164 ? 25.643 6.849 -25.575 1.00 49.34 164 LYS A CA 1
ATOM 1320 C C . LYS A 1 164 ? 25.004 8.173 -26.024 1.00 49.34 164 LYS A C 1
ATOM 1322 O O . LYS A 1 164 ? 24.550 8.935 -25.171 1.00 49.34 164 LYS A O 1
ATOM 1327 N N . GLU A 1 165 ? 24.960 8.453 -27.328 1.00 45.84 165 GLU A N 1
ATOM 1328 C CA . GLU A 1 165 ? 24.303 9.627 -27.910 1.00 45.84 165 GLU A CA 1
ATOM 1329 C C . GLU A 1 165 ? 22.771 9.567 -27.837 1.00 45.84 165 GLU A C 1
ATOM 1331 O O . GLU A 1 165 ? 22.146 10.598 -27.589 1.00 45.84 165 GLU A O 1
ATOM 1336 N N . HIS A 1 166 ? 22.159 8.388 -27.982 1.00 52.00 166 HIS A N 1
ATOM 1337 C CA . HIS A 1 166 ? 20.699 8.237 -27.979 1.00 52.00 166 HIS A CA 1
ATOM 1338 C C . HIS A 1 166 ? 20.082 8.574 -26.618 1.00 52.00 166 HIS A C 1
ATOM 1340 O O . HIS A 1 166 ? 18.989 9.123 -26.548 1.00 52.00 166 HIS A O 1
ATOM 1346 N N . TRP A 1 167 ? 20.817 8.332 -25.534 1.00 52.00 167 TRP A N 1
ATOM 1347 C CA . TRP A 1 167 ? 20.398 8.673 -24.175 1.00 52.00 167 TRP A CA 1
ATOM 1348 C C . TRP A 1 167 ? 20.515 10.167 -23.835 1.00 52.00 167 TRP A C 1
ATOM 1350 O O . TRP A 1 167 ? 19.895 10.614 -22.878 1.00 52.00 167 TRP A O 1
ATOM 1360 N N . LYS A 1 168 ? 21.291 10.956 -24.596 1.00 43.25 168 LYS A N 1
ATOM 1361 C CA . LYS A 1 168 ? 21.426 12.410 -24.371 1.00 43.25 168 LYS A CA 1
ATOM 1362 C C . LYS A 1 168 ? 20.230 13.216 -24.890 1.00 43.25 168 LYS A C 1
ATOM 1364 O O . LYS A 1 168 ? 20.067 14.359 -24.479 1.00 43.25 168 LYS A O 1
ATOM 1369 N N . GLY A 1 169 ? 19.453 12.662 -25.825 1.00 36.09 169 GLY A N 1
ATOM 1370 C CA . GLY A 1 169 ? 18.331 13.354 -26.477 1.00 36.09 169 GLY A CA 1
ATOM 1371 C C . GLY A 1 169 ? 16.998 13.235 -25.740 1.00 36.09 169 GLY A C 1
ATOM 1372 O O . GLY A 1 169 ? 16.110 14.057 -25.946 1.00 36.09 169 GLY A O 1
ATOM 1373 N N . TYR A 1 170 ? 16.863 12.240 -24.865 1.00 43.44 170 TYR A N 1
ATOM 1374 C CA . TYR A 1 170 ? 15.726 12.121 -23.967 1.00 43.44 170 TYR A CA 1
ATOM 1375 C C . TYR A 1 170 ? 16.148 12.727 -22.629 1.00 43.44 170 TYR A C 1
ATOM 1377 O O . TYR A 1 170 ? 16.827 12.077 -21.839 1.00 43.44 170 TYR A O 1
ATOM 1385 N N . GLU A 1 171 ? 15.761 13.977 -22.363 1.00 37.34 171 GLU A N 1
ATOM 1386 C CA . GLU A 1 171 ? 15.587 14.440 -20.982 1.00 37.34 171 GLU A CA 1
ATOM 1387 C C . GLU A 1 171 ? 14.484 13.568 -20.368 1.00 37.34 171 GLU A C 1
ATOM 1389 O O . GLU A 1 171 ? 13.306 13.926 -20.357 1.00 37.34 171 GLU A O 1
ATOM 1394 N N . ILE A 1 172 ? 14.845 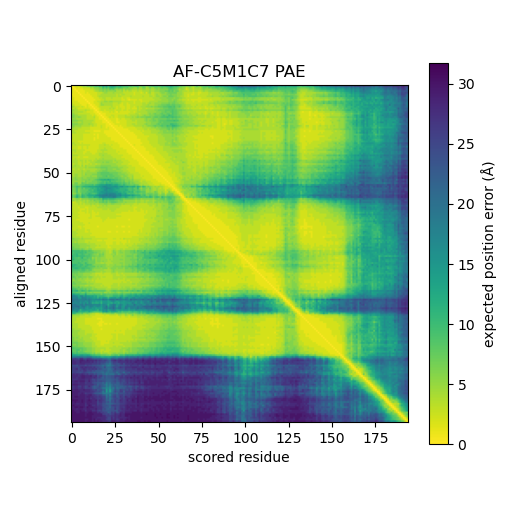12.353 -19.951 1.00 41.31 172 ILE A N 1
ATOM 1395 C CA . ILE A 1 172 ? 13.964 11.478 -19.192 1.00 41.31 172 ILE A CA 1
ATOM 1396 C C . ILE A 1 172 ? 13.808 12.184 -17.851 1.00 41.31 172 ILE A C 1
ATOM 1398 O O . ILE A 1 172 ? 14.685 12.099 -16.993 1.00 41.31 172 ILE A O 1
ATOM 1402 N N . ARG A 1 173 ? 12.732 12.969 -17.724 1.00 36.38 173 ARG A N 1
ATOM 1403 C CA . ARG A 1 173 ? 12.318 13.557 -16.452 1.00 36.38 173 ARG A CA 1
ATOM 1404 C C . ARG A 1 173 ? 12.259 12.436 -15.425 1.00 36.38 173 ARG A C 1
ATOM 1406 O O . ARG A 1 173 ? 11.700 11.378 -15.706 1.00 36.38 173 ARG A O 1
ATOM 1413 N N . GLU A 1 174 ? 12.904 12.690 -14.296 1.00 38.78 174 GLU A N 1
ATOM 1414 C CA . GLU A 1 174 ? 13.091 11.778 -13.173 1.00 38.78 174 GLU A CA 1
ATOM 1415 C C . GLU A 1 174 ? 11.799 11.003 -12.891 1.00 38.78 174 GLU A C 1
ATOM 1417 O O . GLU A 1 174 ? 10.790 11.560 -12.464 1.00 38.78 174 GLU A O 1
ATOM 1422 N N . PHE A 1 175 ? 11.809 9.710 -13.219 1.00 41.25 175 PHE A N 1
ATOM 1423 C CA . PHE A 1 175 ? 10.707 8.817 -12.902 1.00 41.25 175 PHE A CA 1
ATOM 1424 C C . PHE A 1 175 ? 10.943 8.302 -11.483 1.00 41.25 175 PHE A C 1
ATOM 1426 O O . PHE A 1 175 ? 11.635 7.307 -11.267 1.00 41.25 175 PHE A O 1
ATOM 1433 N N . ASP A 1 176 ? 10.387 9.024 -10.517 1.00 42.12 176 ASP A N 1
ATOM 1434 C CA . ASP A 1 176 ? 10.678 8.958 -9.077 1.00 42.12 176 ASP A CA 1
ATOM 1435 C C . ASP A 1 176 ? 10.246 7.666 -8.361 1.00 42.12 176 ASP A C 1
ATOM 1437 O O . ASP A 1 176 ? 10.198 7.610 -7.131 1.00 42.12 176 ASP A O 1
ATOM 1441 N N . GLY A 1 177 ? 9.926 6.604 -9.108 1.00 40.62 177 GLY A N 1
ATOM 1442 C CA . GLY A 1 177 ? 9.679 5.289 -8.519 1.00 40.62 177 GLY A CA 1
ATOM 1443 C C . GLY A 1 177 ? 10.628 4.172 -8.898 1.00 40.62 177 GLY A C 1
ATOM 1444 O O . GLY A 1 177 ? 10.339 2.994 -8.700 1.00 40.62 177 GLY A O 1
ATOM 1445 N N . PHE A 1 178 ? 11.824 4.577 -9.296 1.00 44.94 178 PHE A N 1
ATOM 1446 C CA . PHE A 1 178 ? 13.041 3.856 -8.953 1.00 44.94 178 PHE A CA 1
ATOM 1447 C C . PHE A 1 178 ? 13.563 4.409 -7.619 1.00 44.94 178 PHE A C 1
ATOM 1449 O O . PHE A 1 178 ? 14.582 5.091 -7.585 1.00 44.94 178 PHE A O 1
ATOM 1456 N N . GLY A 1 179 ? 12.810 4.194 -6.532 1.00 31.03 179 GLY A N 1
ATOM 1457 C CA . GLY A 1 179 ? 13.158 4.700 -5.203 1.00 31.03 179 GLY A CA 1
ATOM 1458 C C . GLY A 1 179 ? 14.593 4.339 -4.832 1.00 31.03 179 GLY A C 1
ATOM 1459 O O . GLY A 1 179 ? 14.933 3.160 -4.814 1.00 31.03 179 GLY A O 1
ATOM 1460 N N . ASP A 1 180 ? 15.423 5.359 -4.606 1.00 35.16 180 ASP A N 1
ATOM 1461 C CA . ASP A 1 180 ? 16.769 5.277 -4.034 1.00 35.16 180 ASP A CA 1
ATOM 1462 C C . ASP A 1 180 ? 17.638 4.094 -4.503 1.00 35.16 180 ASP A C 1
ATOM 1464 O O . ASP A 1 180 ? 18.476 3.554 -3.780 1.00 35.16 180 ASP A O 1
ATOM 1468 N N . TYR A 1 181 ? 17.543 3.766 -5.792 1.00 34.66 181 TYR A N 1
ATOM 1469 C CA . TYR A 1 181 ? 18.710 3.318 -6.528 1.00 34.66 181 TYR A CA 1
ATOM 1470 C C . TYR A 1 181 ? 19.446 4.572 -6.978 1.00 34.66 181 TYR A C 1
ATOM 1472 O O . TYR A 1 181 ? 19.397 4.998 -8.130 1.00 34.66 181 TYR A O 1
ATOM 1480 N N . TRP A 1 182 ? 20.294 5.075 -6.085 1.00 30.52 182 TRP A N 1
ATOM 1481 C CA . TRP A 1 182 ? 21.459 5.853 -6.490 1.00 30.52 182 TRP A CA 1
ATOM 1482 C C . TRP A 1 182 ? 22.291 5.103 -7.548 1.00 30.52 182 TRP A C 1
ATOM 1484 O O . TRP A 1 182 ? 23.224 5.686 -8.078 1.00 30.52 182 TRP A O 1
ATOM 1494 N N . GLU A 1 183 ? 21.976 3.844 -7.896 1.00 36.91 183 GLU A N 1
ATOM 1495 C CA . GLU A 1 183 ? 22.507 3.099 -9.027 1.00 36.91 183 GLU A CA 1
ATOM 1496 C C . GLU A 1 183 ? 21.610 3.028 -10.301 1.00 36.91 183 GLU A C 1
ATOM 1498 O O . GLU A 1 183 ? 21.415 1.958 -10.863 1.00 36.91 183 GLU A O 1
ATOM 1503 N N . LEU A 1 184 ? 21.310 4.160 -10.951 1.00 36.69 184 LEU A N 1
ATOM 1504 C CA . LEU A 1 184 ? 21.591 4.244 -12.406 1.00 36.69 184 LEU A CA 1
ATOM 1505 C C . LEU A 1 184 ? 23.129 4.283 -12.665 1.00 36.69 184 LEU A C 1
ATOM 1507 O O . LEU A 1 184 ? 23.585 4.561 -13.777 1.00 36.69 184 LEU A O 1
ATOM 1511 N N . GLN A 1 185 ? 23.969 3.950 -11.667 1.00 37.78 185 GLN A N 1
ATOM 1512 C CA . GLN A 1 185 ? 25.019 4.815 -11.066 1.00 37.78 185 GLN A CA 1
ATOM 1513 C C . GLN A 1 185 ? 26.154 5.225 -11.991 1.00 37.78 185 GLN A C 1
ATOM 1515 O O . GLN A 1 185 ? 26.971 6.091 -11.702 1.00 37.78 185 GLN A O 1
ATOM 1520 N N . LYS A 1 186 ? 26.308 4.459 -13.045 1.00 37.38 186 LYS A N 1
ATOM 1521 C CA . LYS A 1 186 ? 27.564 4.208 -13.732 1.00 37.38 186 LYS A CA 1
ATOM 1522 C C . LYS A 1 186 ? 27.277 3.653 -15.112 1.00 37.38 186 LYS A C 1
ATOM 1524 O O . LYS A 1 186 ? 28.211 3.308 -15.820 1.00 37.38 186 LYS A O 1
ATOM 1529 N N . TYR A 1 187 ? 26.012 3.526 -15.513 1.00 40.41 187 TYR A N 1
ATOM 1530 C CA . TYR A 1 187 ? 25.625 2.774 -16.708 1.00 40.41 187 TYR A CA 1
ATOM 1531 C C . TYR A 1 187 ? 25.701 3.616 -17.992 1.00 40.41 187 TYR A C 1
ATOM 1533 O O . TYR A 1 187 ? 25.512 3.110 -19.091 1.00 40.41 187 TYR A O 1
ATOM 1541 N N . PHE A 1 188 ? 26.172 4.861 -17.846 1.00 41.59 188 PHE A N 1
ATOM 1542 C CA . PHE A 1 188 ? 26.874 5.657 -18.861 1.00 41.59 188 PHE A CA 1
ATOM 1543 C C . PHE A 1 188 ? 28.402 5.409 -18.926 1.00 41.59 188 PHE A C 1
ATOM 1545 O O . PHE A 1 188 ? 29.121 6.111 -19.651 1.00 41.59 188 PHE A O 1
ATOM 1552 N N . GLY A 1 189 ? 28.933 4.431 -18.188 1.00 30.81 189 GLY A N 1
ATOM 1553 C CA . GLY A 1 189 ? 30.345 4.061 -18.207 1.00 30.81 189 GLY A CA 1
ATOM 1554 C C . GLY A 1 189 ? 30.829 3.243 -17.004 1.00 30.81 189 GLY A C 1
ATOM 1555 O O . GLY A 1 189 ? 31.443 3.787 -16.088 1.00 30.81 189 GLY A O 1
ATOM 1556 N N . LYS A 1 190 ? 30.752 1.912 -17.107 1.00 34.97 190 LYS A N 1
ATOM 1557 C CA . LYS A 1 190 ? 31.941 1.090 -16.854 1.00 34.97 190 LYS A CA 1
ATOM 1558 C C . LYS A 1 190 ? 32.032 -0.036 -17.891 1.00 34.97 190 LYS A C 1
ATOM 1560 O O . LYS A 1 190 ? 31.139 -0.861 -18.014 1.00 34.97 190 LYS A O 1
ATOM 1565 N N . ARG A 1 191 ? 33.112 0.088 -18.666 1.00 34.38 191 ARG A N 1
ATOM 1566 C CA . ARG A 1 191 ? 33.654 -0.668 -19.805 1.00 34.38 191 ARG A CA 1
ATOM 1567 C C . ARG A 1 191 ? 33.059 -2.046 -20.128 1.00 34.38 191 ARG A C 1
ATOM 1569 O O . ARG A 1 191 ? 33.049 -2.952 -19.303 1.00 34.38 191 ARG A O 1
ATOM 1576 N N . ILE A 1 192 ? 32.736 -2.210 -21.412 1.00 32.03 192 ILE A N 1
ATOM 1577 C CA . ILE A 1 192 ? 32.930 -3.471 -22.136 1.00 32.03 192 ILE A CA 1
ATOM 1578 C C . ILE A 1 192 ? 34.434 -3.770 -22.095 1.00 32.03 192 ILE A C 1
ATOM 1580 O O . ILE A 1 192 ? 35.164 -3.097 -22.809 1.00 32.03 192 ILE A O 1
ATOM 1584 N N . GLY A 1 193 ? 34.866 -4.729 -21.270 1.00 40.62 193 GLY A N 1
ATOM 1585 C CA . GLY A 1 193 ? 36.242 -5.254 -21.230 1.00 40.62 193 GLY A CA 1
ATOM 1586 C C . GLY A 1 193 ? 37.321 -4.253 -20.780 1.00 40.62 193 GLY A C 1
ATOM 1587 O O . GLY A 1 193 ? 37.410 -3.155 -21.309 1.00 40.62 193 GLY A O 1
ATOM 1588 N N . ASP A 1 194 ? 38.137 -4.655 -19.804 1.00 26.89 194 ASP A N 1
ATOM 1589 C CA . ASP A 1 194 ? 39.397 -4.014 -19.369 1.00 26.89 194 ASP A CA 1
ATOM 1590 C C . ASP A 1 194 ? 39.407 -2.494 -19.128 1.00 26.89 194 ASP A C 1
ATOM 1592 O O . ASP A 1 194 ? 39.612 -1.676 -20.048 1.00 26.89 194 ASP A O 1
#

Foldseek 3Di:
DLVVLVVCCVVPQQADALPDQLQDPSVVVNLVVLVVNVVVLVVVVVVLVVQQVVCVVVVHDRDDCPSVVVVCVVSVLVNVLSVVSCVLLVQLLVLLPDDCVRNLVVLVSLVVSLVVVVVVCPDPSNVPVVNHGNSSSSCVSLSVVSVVCSVVSNVCNPDPNDDLVNVVPDPPPDSSSNPPPVPVPAVSDDDPPD

Sequence (194 aa):
MAERYASRWKALKPMVAVEDSPFGENVVAAEKQMGEWQNDFAEIRTFADTLRNDCEEFGLPLPEVEIYDSLEREISKAVLSWENFSEFRTILHGLGGELWLDFRPRIIRLGELIDKWRGKTKSSAWSSGDRSTSVELLLMKYFGELEEAYPVIKACMGGEAFEKEHWKGYEIREFDGFGDYWELQKYFGKRIGD

Nearest PDB structures (foldseek):
  8glv-assembly1_Lo  TM=7.726E-01  e=4.761E-03  Chlamydomonas reinhardtii
  8j07-assembly1_r0  TM=6.684E-01  e=2.828E-01  Homo sapiens
  7moq-assembly1_C  TM=6.878E-01  e=9.440E+00  Tetrahymena thermophila CU428

Secondary structure (DSSP, 8-state):
-HHHHHHHHHHH-----TTS-TTSHHHHHHHHHHHHHHHHHHHHHHHHHHHHHHHHHTTPPPP--HHHHHHHHHHHHHHHHHHHHHHHHHHHHHHHTS-HHHHGGGTHHHHHHHHHHHHHHTSTTTS-TTT--HHHHHHHHHHHHHHHHHHHHHHTTSSS---TTGGGS------TTSTT---STTTT-S-S--

Radius of gyration: 22.78 Å; Cα contacts (8 Å, |Δi|>4): 110; chains: 1; bounding box: 68×30×64 Å

Solvent-accessible surface area (backbone atoms only — not comparable to full-atom values): 11517 Å² total; per-residue (Å²): 111,65,68,63,49,52,52,46,44,76,75,63,54,68,70,50,58,63,84,55,46,86,56,32,71,66,45,54,50,28,53,52,50,44,54,52,51,54,53,56,48,52,53,52,48,53,51,52,53,51,52,48,50,50,22,62,77,72,71,45,83,76,76,92,50,68,69,54,60,54,48,49,55,55,48,55,50,52,50,54,43,52,51,52,49,50,54,53,51,53,54,47,41,60,60,54,73,45,57,64,86,70,35,60,88,47,50,63,58,58,51,51,51,49,55,57,48,56,56,57,52,70,33,76,81,49,63,39,73,94,71,45,52,45,61,48,49,24,48,53,53,54,49,51,55,48,62,65,45,45,63,58,64,54,51,72,70,77,59,78,81,78,48,82,68,61,62,70,75,52,83,72,70,84,68,61,60,54,55,87,53,77,69,70,70,45,82,94,66,76,71,90,69,138